Protein AF-A0A7V5K986-F1 (afdb_monomer)

Mean predicted aligned error: 18.41 Å

Secondary structure (DSSP, 8-state):
--SSHHHHHHHHHHHHHHHHHHTTS------------PPP-----TT---EEEEEEETTEEEEEETTS-EEEEETTTTEEE-TTT--SS---------------GGGTHHHHGGGGGGGS-HHHHHHHHHHHHHHHHHHHHSEEE---SEESS-EEE-TTEEEES-EEESS-EEESSEEES-EEESSEEEE-TT-EE-S-EEESEEEE-TT-EE-S-EEE-----------TTTTTHHHHHHHHHHHHHHHHHHHH--

Structure (mmCIF, N/CA/C/O backbone):
data_AF-A0A7V5K986-F1
#
_entry.id   AF-A0A7V5K986-F1
#
loop_
_atom_site.group_PDB
_atom_site.id
_atom_site.type_symbol
_atom_site.label_atom_id
_atom_site.label_alt_id
_atom_site.label_comp_id
_atom_site.label_asym_id
_atom_site.label_entity_id
_atom_site.label_seq_id
_atom_site.pdbx_PDB_ins_code
_atom_site.Cartn_x
_atom_site.Cartn_y
_atom_site.Cartn_z
_atom_site.occupancy
_atom_site.B_iso_or_equiv
_atom_site.auth_seq_id
_atom_site.auth_comp_id
_atom_site.auth_asym_id
_atom_site.auth_atom_id
_atom_site.pdbx_PDB_model_num
ATOM 1 N N . MET A 1 1 ? -32.330 55.084 43.693 1.00 55.38 1 MET A N 1
ATOM 2 C CA . MET A 1 1 ? -32.910 54.330 42.555 1.00 55.38 1 MET A CA 1
ATOM 3 C C . MET A 1 1 ? -31.860 53.516 41.770 1.00 55.38 1 MET A C 1
ATOM 5 O O . MET A 1 1 ? -32.087 53.209 40.611 1.00 55.38 1 MET A O 1
ATOM 9 N N . MET A 1 2 ? -30.731 53.118 42.388 1.00 52.91 2 MET A N 1
ATOM 10 C CA . MET A 1 2 ? -29.634 52.383 41.718 1.00 52.91 2 MET A CA 1
ATOM 11 C C . MET A 1 2 ? -29.478 50.913 42.156 1.00 52.91 2 MET A C 1
ATOM 13 O O . MET A 1 2 ? -28.680 50.199 41.567 1.00 52.91 2 MET A O 1
ATOM 17 N N . SER A 1 3 ? -30.261 50.418 43.123 1.00 55.44 3 SER A N 1
ATOM 18 C CA . SER A 1 3 ? -30.078 49.051 43.655 1.00 55.44 3 SER A CA 1
ATOM 19 C C . SER A 1 3 ? -30.809 47.948 42.868 1.00 55.44 3 SER A C 1
ATOM 21 O O . SER A 1 3 ? -30.568 46.768 43.084 1.00 55.44 3 SER A O 1
ATOM 23 N N . TYR A 1 4 ? -31.709 48.299 41.942 1.00 58.16 4 TYR A N 1
ATOM 24 C CA . TYR A 1 4 ? -32.571 47.305 41.281 1.00 58.16 4 TYR A CA 1
ATOM 25 C C . TYR A 1 4 ? -31.959 46.670 40.020 1.00 58.16 4 TYR A C 1
ATOM 27 O O . TYR A 1 4 ? -32.388 45.596 39.610 1.00 58.16 4 TYR A O 1
ATOM 35 N N . ARG A 1 5 ? -30.936 47.288 39.410 1.00 56.44 5 ARG A N 1
ATOM 36 C CA . ARG A 1 5 ? -30.320 46.762 38.174 1.00 56.44 5 ARG A CA 1
ATOM 37 C C . ARG A 1 5 ? -29.390 45.568 38.417 1.00 56.44 5 ARG A C 1
ATOM 39 O O . ARG A 1 5 ? -29.261 44.735 37.527 1.00 56.44 5 ARG A O 1
ATOM 46 N N . ASN A 1 6 ? -28.816 45.429 39.613 1.00 58.44 6 ASN A N 1
ATOM 47 C CA . ASN A 1 6 ? -27.862 44.347 39.892 1.00 58.44 6 ASN A CA 1
ATOM 48 C C . ASN A 1 6 ? -28.545 42.998 40.165 1.00 58.44 6 ASN A C 1
ATOM 50 O O . ASN A 1 6 ? -27.979 41.953 39.857 1.00 58.44 6 ASN A O 1
ATOM 54 N N . ASN A 1 7 ? -29.791 43.007 40.645 1.00 65.00 7 ASN A N 1
ATOM 55 C CA . ASN A 1 7 ? -30.508 41.769 40.963 1.00 65.00 7 ASN A CA 1
ATOM 56 C C . ASN A 1 7 ? -30.997 41.028 39.709 1.00 65.00 7 ASN A C 1
ATOM 58 O O . ASN A 1 7 ? -31.050 39.803 39.706 1.00 65.00 7 ASN A O 1
ATOM 62 N N . ILE A 1 8 ? -31.305 41.750 38.625 1.00 73.19 8 ILE A N 1
ATOM 63 C CA . ILE A 1 8 ? -31.779 41.137 37.372 1.00 73.19 8 ILE A CA 1
ATOM 64 C C . ILE A 1 8 ? -30.645 40.376 36.673 1.00 73.19 8 ILE A C 1
ATOM 66 O O . ILE A 1 8 ? -30.866 39.279 36.165 1.00 73.19 8 ILE A O 1
ATOM 70 N N . SER A 1 9 ? -29.424 40.921 36.704 1.00 71.06 9 SER A N 1
ATOM 71 C CA . SER A 1 9 ? -28.253 40.260 36.117 1.00 71.06 9 SER A CA 1
ATOM 72 C C . SER A 1 9 ? -27.968 38.920 36.802 1.00 71.06 9 SER A C 1
ATOM 74 O O . SER A 1 9 ? -27.803 37.909 36.124 1.00 71.06 9 SER A O 1
ATOM 76 N N . PHE A 1 10 ? -28.028 38.889 38.140 1.00 73.44 10 PHE A N 1
ATOM 77 C CA . PHE A 1 10 ? -27.752 37.691 38.937 1.00 73.44 10 PHE A CA 1
ATOM 78 C C . PHE A 1 10 ? -28.769 36.562 38.698 1.00 73.44 10 PHE A C 1
ATOM 80 O O . PHE A 1 10 ? -28.395 35.398 38.574 1.00 73.44 10 PHE A O 1
ATOM 87 N N . ILE A 1 11 ? -30.057 36.898 38.566 1.00 75.19 11 ILE A N 1
ATOM 88 C CA . ILE A 1 11 ? -31.113 35.905 38.306 1.00 75.19 11 ILE A CA 1
ATOM 89 C C . ILE A 1 11 ? -30.946 35.275 36.914 1.00 75.19 11 ILE A C 1
ATOM 91 O O . ILE A 1 11 ? -31.122 34.066 36.762 1.00 75.19 11 ILE A O 1
ATOM 95 N N . LEU A 1 12 ? -30.546 36.062 35.908 1.00 74.94 12 LEU A N 1
ATOM 96 C CA . LEU A 1 12 ? -30.294 35.549 34.558 1.00 74.94 12 LEU A CA 1
ATOM 97 C C . LEU A 1 12 ? -29.075 34.620 34.502 1.00 74.94 12 LEU A C 1
ATOM 99 O O . LEU A 1 12 ? -29.118 33.609 33.803 1.00 74.94 12 LEU A O 1
ATOM 103 N N . THR A 1 13 ? -28.017 34.905 35.270 1.00 73.31 13 THR A N 1
ATOM 104 C CA . THR A 1 13 ? -26.817 34.048 35.295 1.00 73.31 13 THR A CA 1
ATOM 105 C C . THR A 1 13 ? -27.100 32.690 35.938 1.00 73.31 13 THR A C 1
ATOM 107 O O . THR A 1 13 ? -26.674 31.660 35.416 1.00 73.31 13 THR A O 1
ATOM 110 N N . VAL A 1 14 ? -27.864 32.665 37.036 1.00 75.94 14 VAL A N 1
ATOM 111 C CA . VAL A 1 14 ? -28.230 31.414 37.723 1.00 75.94 14 VAL A CA 1
ATOM 112 C C . VAL A 1 14 ? -29.184 30.568 36.870 1.00 75.94 14 VAL A C 1
ATOM 114 O O . VAL A 1 14 ? -29.016 29.352 36.793 1.00 75.94 14 VAL A O 1
ATOM 117 N N . GLY A 1 15 ? -30.139 31.197 36.174 1.00 74.19 15 GLY A N 1
ATOM 118 C CA . GLY A 1 15 ? -31.057 30.491 35.274 1.00 74.19 15 GLY A CA 1
ATOM 119 C C . GLY A 1 15 ? -30.353 29.831 34.083 1.00 74.19 15 GLY A C 1
ATOM 120 O O . GLY A 1 15 ? -30.681 28.701 33.722 1.00 74.19 15 GLY A O 1
ATOM 121 N N . PHE A 1 16 ? -29.347 30.494 33.506 1.00 75.31 16 PHE A N 1
ATOM 122 C CA . PHE A 1 16 ? -28.599 29.965 32.362 1.00 75.31 16 PHE A CA 1
ATOM 123 C C . PHE A 1 16 ? -27.727 28.753 32.732 1.00 75.31 16 PHE A C 1
ATOM 125 O O . PHE A 1 16 ? -27.683 27.773 31.990 1.00 75.31 16 PHE A O 1
ATOM 132 N N . LEU A 1 17 ? -27.105 28.765 33.918 1.00 70.69 17 LEU A N 1
ATOM 133 C CA . LEU A 1 17 ? -26.328 27.630 34.435 1.00 70.69 17 LEU A CA 1
ATOM 134 C C . LEU A 1 17 ? -27.187 26.378 34.664 1.00 70.69 17 LEU A C 1
ATOM 136 O O . LEU A 1 17 ? -26.742 25.265 34.384 1.00 70.69 17 LEU A O 1
ATOM 140 N N . PHE A 1 18 ? -28.429 26.550 35.124 1.00 68.44 18 PHE A N 1
ATOM 141 C CA . PHE A 1 18 ? -29.339 25.427 35.360 1.00 68.44 18 PHE A CA 1
ATOM 142 C C . PHE A 1 18 ? -29.808 24.770 34.052 1.00 68.44 18 PHE A C 1
ATOM 144 O O . PHE A 1 18 ? -29.961 23.551 33.986 1.00 68.44 18 PHE A O 1
ATOM 151 N N . LEU A 1 19 ? -29.985 25.566 32.993 1.00 65.75 19 LEU A N 1
ATOM 152 C CA . LEU A 1 19 ? -30.428 25.076 31.687 1.00 65.75 19 LEU A CA 1
ATOM 153 C C . LEU A 1 19 ? -29.334 24.272 30.963 1.00 65.75 19 LEU A C 1
ATOM 155 O O . LEU A 1 19 ? -29.637 23.285 30.298 1.00 65.75 19 LEU A O 1
ATOM 159 N N . ILE A 1 20 ? -28.062 24.642 31.150 1.00 66.25 20 ILE A N 1
ATOM 160 C CA . ILE A 1 20 ? -26.919 23.893 30.606 1.00 66.25 20 ILE A CA 1
ATOM 161 C C . ILE A 1 20 ? -26.760 22.544 31.319 1.00 66.25 20 ILE A C 1
ATOM 163 O O . ILE A 1 20 ? -26.541 21.536 30.655 1.00 66.25 20 ILE A O 1
ATOM 167 N N . GLY A 1 21 ? -26.932 22.488 32.645 1.00 60.84 21 GLY A N 1
ATOM 168 C CA . GLY A 1 21 ? -26.825 21.235 33.404 1.00 60.84 21 GLY A CA 1
ATOM 169 C C . GLY A 1 21 ? -27.865 20.176 33.012 1.00 60.84 21 GLY A C 1
ATOM 170 O O . GLY A 1 21 ? -27.567 18.984 33.036 1.00 60.84 21 GLY A O 1
ATOM 171 N N . ALA A 1 22 ? -29.063 20.598 32.594 1.00 59.59 22 ALA A N 1
ATOM 172 C CA . ALA A 1 22 ? -30.141 19.688 32.205 1.00 59.59 22 ALA A CA 1
ATOM 173 C C . ALA A 1 22 ? -29.918 18.998 30.844 1.00 59.59 22 ALA A C 1
ATOM 175 O O . ALA A 1 22 ? -30.474 17.928 30.610 1.00 59.59 22 ALA A O 1
ATOM 176 N N . LEU A 1 23 ? -29.088 19.562 29.960 1.00 55.53 23 LEU A N 1
ATOM 177 C CA . LEU A 1 23 ? -28.821 18.992 28.631 1.00 55.53 23 LEU A CA 1
ATOM 178 C C . LEU A 1 23 ? -27.806 17.834 28.641 1.00 55.53 23 LEU A C 1
ATOM 180 O O . LEU A 1 23 ? -27.677 17.139 27.639 1.00 55.53 23 LEU A O 1
ATOM 184 N N . PHE A 1 24 ? -27.119 17.580 29.760 1.00 54.22 24 PHE A N 1
ATOM 185 C CA . PHE A 1 24 ? -26.069 16.554 29.847 1.00 54.22 24 PHE A CA 1
ATOM 186 C C . PHE A 1 24 ? -26.545 15.162 30.301 1.00 54.22 24 PHE A C 1
ATOM 188 O O . PHE A 1 24 ? -25.732 14.245 30.367 1.00 54.22 24 PHE A O 1
ATOM 195 N N . PHE A 1 25 ? -27.834 14.963 30.606 1.00 48.53 25 PHE A N 1
ATOM 196 C CA . PHE A 1 25 ? -28.310 13.745 31.288 1.00 48.53 25 PHE A CA 1
ATOM 197 C C . PHE A 1 25 ? -29.024 12.704 30.404 1.00 48.53 25 PHE A C 1
ATOM 199 O O . PHE A 1 25 ? -29.752 11.857 30.917 1.00 48.53 25 PHE A O 1
ATOM 206 N N . SER A 1 26 ? -28.852 12.721 29.080 1.00 46.34 26 SER A N 1
ATOM 207 C CA . SER A 1 26 ? -29.522 11.747 28.199 1.00 46.34 26 SER A CA 1
ATOM 208 C C . SER A 1 26 ? -28.585 11.162 27.148 1.00 46.34 26 SER A C 1
ATOM 210 O O . SER A 1 26 ? -28.628 11.540 25.985 1.00 46.34 26 SER A O 1
ATOM 212 N N . VAL A 1 27 ? -27.757 10.206 27.566 1.00 43.66 27 VAL A N 1
ATOM 213 C CA . VAL A 1 27 ? -27.1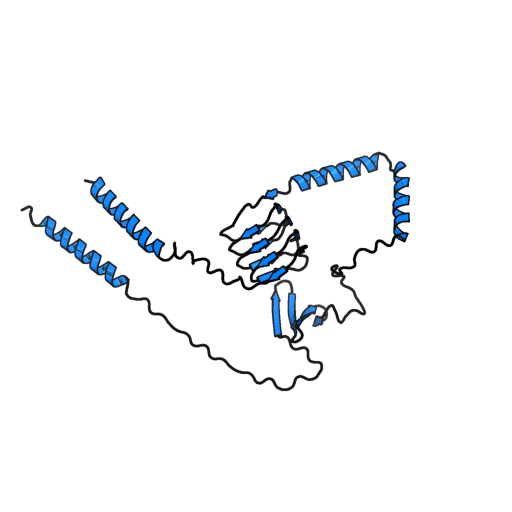64 9.200 26.674 1.00 43.66 27 VAL A CA 1
ATOM 214 C C . VAL A 1 27 ? -27.410 7.836 27.322 1.00 43.66 27 VAL A C 1
ATOM 216 O O . VAL A 1 27 ? -26.788 7.501 28.326 1.00 43.66 27 VAL A O 1
ATOM 219 N N . SER A 1 28 ? -28.386 7.090 26.801 1.00 44.09 28 SER A N 1
ATOM 220 C CA . SER A 1 28 ? -28.691 5.713 27.202 1.00 44.09 28 SER A CA 1
ATOM 221 C C . SER A 1 28 ? -28.078 4.748 26.189 1.00 44.09 28 SER A C 1
ATOM 223 O O . SER A 1 28 ? -28.338 4.872 24.995 1.00 44.09 28 SER A O 1
ATOM 225 N N . ALA A 1 29 ? -27.278 3.803 26.681 1.00 42.09 29 ALA A N 1
ATOM 226 C CA . ALA A 1 29 ? -26.716 2.695 25.914 1.00 42.09 29 ALA A CA 1
ATOM 227 C C . ALA A 1 29 ? -27.808 1.686 25.517 1.00 42.09 29 ALA A C 1
ATOM 229 O O . ALA A 1 29 ? -28.691 1.384 26.322 1.00 42.09 29 ALA A O 1
ATOM 230 N N . GLN A 1 30 ? -27.732 1.180 24.287 1.00 38.72 30 GLN A N 1
ATOM 231 C CA . GLN A 1 30 ? -28.579 0.120 23.746 1.00 38.72 30 GLN A CA 1
ATOM 232 C C . GLN A 1 30 ? -27.670 -1.077 23.443 1.00 38.72 30 GLN A C 1
ATOM 234 O O . GLN A 1 30 ? -26.669 -0.923 22.750 1.00 38.72 30 GLN A O 1
ATOM 239 N N . ASP A 1 31 ? -27.995 -2.213 24.054 1.00 46.03 31 ASP A N 1
ATOM 240 C CA . ASP A 1 31 ? -27.256 -3.479 24.032 1.00 46.03 31 ASP A CA 1
ATOM 241 C C . ASP A 1 31 ? -27.972 -4.416 23.045 1.00 46.03 31 ASP A C 1
ATOM 243 O O . ASP A 1 31 ? -29.163 -4.695 23.220 1.00 46.03 31 ASP A O 1
ATOM 247 N N . GLU A 1 32 ? -27.295 -4.816 21.968 1.00 54.12 32 GLU A N 1
ATOM 248 C CA . GLU A 1 32 ? -27.811 -5.745 20.955 1.00 54.12 32 GLU A CA 1
ATOM 249 C C . GLU A 1 32 ? -27.288 -7.157 21.237 1.00 54.12 32 GLU A C 1
ATOM 251 O O . GLU A 1 32 ? -26.114 -7.366 21.526 1.00 54.12 32 GLU A O 1
ATOM 256 N N . THR A 1 33 ? -28.202 -8.126 21.199 1.00 46.69 33 THR A N 1
ATOM 257 C CA . THR A 1 33 ? -27.942 -9.542 21.477 1.00 46.69 33 THR A CA 1
ATOM 258 C C . THR A 1 33 ? -28.015 -10.317 20.169 1.00 46.69 33 THR A C 1
ATOM 260 O O . THR A 1 33 ? -29.090 -10.454 1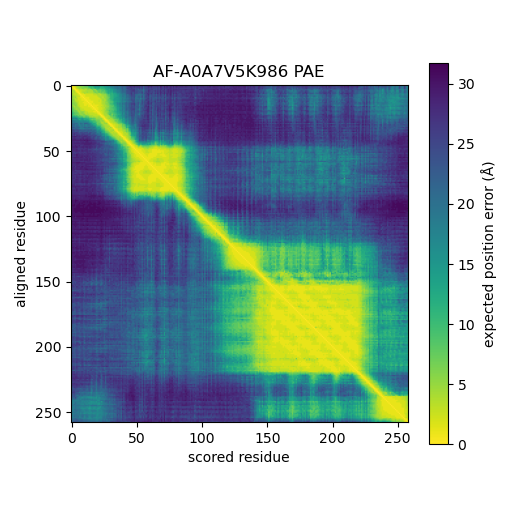9.585 1.00 46.69 33 THR A O 1
ATOM 263 N N . ASP A 1 34 ? -26.872 -10.827 19.717 1.00 45.12 34 ASP A N 1
ATOM 264 C CA . ASP A 1 34 ? -26.782 -11.636 18.506 1.00 45.12 34 ASP A CA 1
ATOM 265 C C . ASP A 1 34 ? -27.221 -13.082 18.756 1.00 45.12 34 ASP A C 1
ATOM 267 O O . ASP A 1 34 ? -26.900 -13.714 19.764 1.00 45.12 34 ASP A O 1
ATOM 271 N N . THR A 1 35 ? -28.014 -13.591 17.814 1.00 46.12 35 THR A N 1
ATOM 272 C CA . THR A 1 35 ? -28.616 -14.926 17.835 1.00 46.12 35 THR A CA 1
ATOM 273 C C . THR A 1 35 ? -27.866 -15.817 16.849 1.00 46.12 35 THR A C 1
ATOM 275 O O . THR A 1 35 ? -28.042 -15.692 15.639 1.00 46.12 35 THR A O 1
ATOM 278 N N . GLU A 1 36 ? -27.035 -16.727 17.353 1.00 48.12 36 GLU A N 1
ATOM 279 C CA . GLU A 1 36 ? -26.347 -17.726 16.532 1.00 48.12 36 GLU A CA 1
ATOM 280 C C . GLU A 1 36 ? -27.332 -18.796 16.029 1.00 48.12 36 GLU A C 1
ATOM 282 O O . GLU A 1 36 ? -28.091 -19.392 16.797 1.00 48.12 36 GLU A O 1
ATOM 287 N N . THR A 1 37 ? -27.315 -19.058 14.721 1.00 45.94 37 THR A N 1
ATOM 288 C CA . THR A 1 37 ? -28.044 -20.162 14.081 1.00 45.94 37 THR A CA 1
ATOM 289 C C . THR A 1 37 ? -27.042 -21.220 13.629 1.00 45.94 37 THR A C 1
ATOM 291 O O . THR A 1 37 ? -26.248 -20.997 12.722 1.00 45.94 37 THR A O 1
ATOM 294 N N . SER A 1 38 ? -27.070 -22.386 14.273 1.00 49.66 38 SER A N 1
ATOM 295 C CA . SER A 1 38 ? -26.258 -23.546 13.901 1.00 49.66 38 SER A CA 1
ATOM 296 C C . SER A 1 38 ? -26.907 -24.297 12.735 1.00 49.66 38 SER A C 1
ATOM 298 O O . SER A 1 38 ? -28.017 -24.814 12.879 1.00 49.66 38 SER A O 1
ATOM 300 N N . ILE A 1 39 ? -26.222 -24.371 11.595 1.00 53.66 39 ILE A N 1
ATOM 301 C CA . ILE A 1 39 ? -26.627 -25.177 10.437 1.00 53.66 39 ILE A CA 1
ATOM 302 C C . ILE A 1 39 ? -25.879 -26.515 10.496 1.00 53.66 39 ILE A C 1
ATOM 304 O O . ILE A 1 39 ? -24.654 -26.544 10.571 1.00 53.66 39 ILE A O 1
ATOM 308 N N . ASP A 1 40 ? -26.644 -27.609 10.485 1.00 54.12 40 ASP A N 1
ATOM 309 C CA . ASP A 1 40 ? -26.167 -28.995 10.489 1.00 54.12 40 ASP A CA 1
ATOM 310 C C . ASP A 1 40 ? -25.419 -29.346 9.190 1.00 54.12 40 ASP A C 1
ATOM 312 O O . ASP A 1 40 ? -25.988 -29.334 8.096 1.00 54.12 40 ASP A O 1
ATOM 316 N N . SER A 1 41 ? -24.150 -29.726 9.334 1.00 50.56 41 SER A N 1
ATOM 317 C CA . SER A 1 41 ? -23.270 -30.208 8.267 1.00 50.56 41 SER A CA 1
ATOM 318 C C . SER A 1 41 ? -23.435 -31.720 8.082 1.00 50.56 41 SER A C 1
ATOM 320 O O . SER A 1 41 ? -22.870 -32.508 8.843 1.00 50.56 41 SER A O 1
ATOM 322 N N . ALA A 1 42 ? -24.184 -32.159 7.070 1.00 50.28 42 ALA A N 1
ATOM 323 C CA . ALA A 1 42 ? -24.280 -33.577 6.726 1.00 50.28 42 ALA A CA 1
ATOM 324 C C . ALA A 1 42 ? -24.130 -33.821 5.217 1.00 50.28 42 ALA A C 1
ATOM 326 O O . ALA A 1 42 ? -24.916 -33.313 4.425 1.00 50.28 42 ALA A O 1
ATOM 327 N N . LEU A 1 43 ? -23.175 -34.707 4.894 1.00 47.28 43 LEU A N 1
ATOM 328 C CA . LEU A 1 43 ? -22.948 -35.409 3.620 1.00 47.28 43 LEU A CA 1
ATOM 329 C C . LEU A 1 43 ? -22.352 -34.586 2.466 1.00 47.28 43 LEU A C 1
ATOM 331 O O . LEU A 1 43 ? -2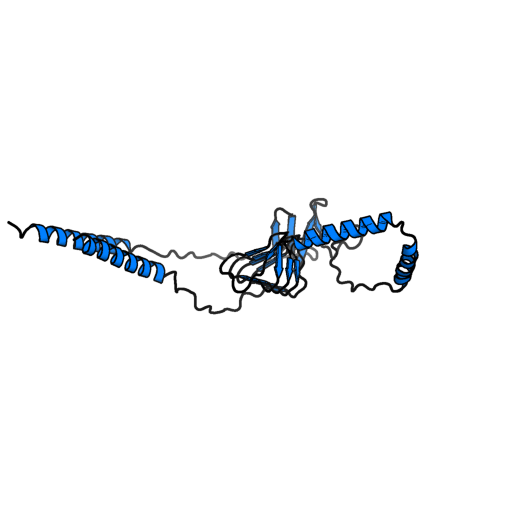3.041 -34.271 1.504 1.00 47.28 43 LEU A O 1
ATOM 335 N N . PHE A 1 44 ? -21.032 -34.374 2.508 1.00 46.59 44 PHE A N 1
ATOM 336 C CA . PHE A 1 44 ? -20.252 -34.049 1.311 1.00 46.59 44 PHE A CA 1
ATOM 337 C C . PHE A 1 44 ? -19.771 -35.337 0.636 1.00 46.59 44 PHE A C 1
ATOM 339 O O . PHE A 1 44 ? -19.141 -36.191 1.265 1.00 46.59 44 PHE A O 1
ATOM 346 N N . SER A 1 45 ? -20.117 -35.486 -0.641 1.00 50.34 45 SER A N 1
ATOM 347 C CA . SER A 1 45 ? -19.582 -36.518 -1.529 1.00 50.34 45 SER A CA 1
ATOM 348 C C . SER A 1 45 ? -18.098 -36.241 -1.783 1.00 50.34 45 SER A C 1
ATOM 350 O O . SER A 1 45 ? -17.726 -35.093 -2.021 1.00 50.34 45 SER A O 1
ATOM 352 N N . GLU A 1 46 ? -17.246 -37.273 -1.771 1.00 55.25 46 GLU A N 1
ATOM 353 C CA . GLU A 1 46 ? -15.840 -37.158 -2.189 1.00 55.25 46 GLU A CA 1
ATOM 354 C C . GLU A 1 46 ? -15.789 -36.587 -3.620 1.00 55.25 46 GLU A C 1
ATOM 356 O O . GLU A 1 46 ? -16.124 -37.277 -4.583 1.00 55.25 46 GLU A O 1
ATOM 361 N N . GLY A 1 47 ? -15.453 -35.299 -3.750 1.00 70.50 47 GLY A N 1
ATOM 362 C CA . GLY A 1 47 ? -15.375 -34.580 -5.026 1.00 70.50 47 GLY A CA 1
ATOM 363 C C . GLY A 1 47 ? -16.124 -33.245 -5.095 1.00 70.50 47 GLY A C 1
ATOM 364 O O . GLY A 1 47 ? -15.978 -32.542 -6.091 1.00 70.50 47 GLY A O 1
ATOM 365 N N . GLU A 1 48 ? -16.903 -32.864 -4.079 1.00 78.50 48 GLU A N 1
ATOM 366 C CA . GLU A 1 48 ? -17.537 -31.540 -4.044 1.00 78.50 48 GLU A CA 1
ATOM 367 C C . GLU A 1 48 ? -16.611 -30.500 -3.402 1.00 78.50 48 GLU A C 1
ATOM 369 O O . GLU A 1 48 ? -16.377 -30.505 -2.192 1.00 78.50 48 GLU A O 1
ATOM 374 N N . THR A 1 49 ? -16.085 -29.587 -4.220 1.00 87.19 49 THR A N 1
ATOM 375 C CA . THR A 1 49 ? -15.371 -28.399 -3.741 1.00 87.19 49 THR A CA 1
ATOM 376 C C . THR A 1 49 ? -16.361 -27.481 -3.031 1.00 87.19 49 THR A C 1
ATOM 378 O O . THR A 1 49 ? -17.278 -26.944 -3.653 1.00 87.19 49 THR A O 1
ATOM 381 N N . THR A 1 50 ? -16.179 -27.299 -1.724 1.00 92.00 50 THR A N 1
ATOM 382 C CA . THR A 1 50 ? -16.980 -26.368 -0.923 1.00 92.00 50 THR A CA 1
ATOM 383 C C . THR A 1 50 ? -16.160 -25.121 -0.644 1.00 92.00 50 THR A C 1
ATOM 385 O O . THR A 1 50 ? -15.084 -25.212 -0.057 1.00 92.00 50 THR A O 1
ATOM 388 N N . PHE A 1 51 ? -16.672 -23.964 -1.058 1.00 92.62 51 PHE A N 1
ATOM 389 C CA . PHE A 1 51 ? -16.048 -22.673 -0.789 1.00 92.62 51 PHE A CA 1
ATOM 390 C C . PHE A 1 51 ? -16.342 -22.229 0.641 1.00 92.62 51 PHE A C 1
ATOM 392 O O . PHE A 1 51 ? -17.502 -22.166 1.047 1.00 92.62 51 PHE A O 1
ATOM 399 N N . VAL A 1 52 ? -15.285 -21.934 1.395 1.00 92.25 52 VAL A N 1
ATOM 400 C CA . VAL A 1 52 ? -15.377 -21.320 2.726 1.00 92.25 52 VAL A CA 1
ATOM 401 C C . VAL A 1 52 ? -15.484 -19.808 2.589 1.00 92.25 52 VAL A C 1
ATOM 403 O O . VAL A 1 52 ? -16.202 -19.169 3.354 1.00 92.25 52 VAL A O 1
ATOM 406 N N . GLU A 1 53 ? -14.823 -19.248 1.578 1.00 89.31 53 GLU A N 1
ATOM 407 C CA . GLU A 1 53 ? -14.783 -17.814 1.342 1.00 89.31 53 GLU A CA 1
ATOM 408 C C . GLU A 1 53 ? -14.972 -17.504 -0.143 1.00 89.31 53 GLU A C 1
ATOM 410 O O . GLU A 1 53 ? -14.445 -18.203 -1.011 1.00 89.31 53 GLU A O 1
ATOM 415 N N . LEU A 1 54 ? -15.742 -16.455 -0.433 1.00 93.44 54 LEU A N 1
ATOM 416 C CA . LEU A 1 54 ? -15.969 -15.936 -1.777 1.00 93.44 54 LEU A CA 1
ATOM 417 C C . LEU A 1 54 ? -15.850 -14.419 -1.748 1.00 93.44 54 LEU A C 1
ATOM 419 O O . LEU A 1 54 ? -16.554 -13.740 -1.003 1.00 93.44 54 LEU A O 1
ATOM 423 N N . HIS A 1 55 ? -15.009 -13.901 -2.627 1.00 84.38 55 HIS A N 1
ATOM 424 C CA . HIS A 1 55 ? -14.764 -12.483 -2.789 1.00 84.38 55 HIS A CA 1
ATOM 425 C C . HIS A 1 55 ? -15.203 -12.023 -4.169 1.00 84.38 55 HIS A C 1
ATOM 427 O O . HIS A 1 55 ? -14.912 -12.655 -5.188 1.00 84.38 55 HIS A O 1
ATOM 433 N N . LEU A 1 56 ? -15.888 -10.885 -4.195 1.00 92.50 56 LEU A N 1
ATOM 434 C CA . LEU A 1 56 ? -16.334 -10.242 -5.421 1.00 92.50 56 LEU A CA 1
ATOM 435 C C . LEU A 1 56 ? -15.638 -8.892 -5.545 1.00 92.50 56 LEU A C 1
ATOM 437 O O . LEU A 1 56 ? -15.814 -8.019 -4.696 1.00 92.50 56 LEU A O 1
ATOM 441 N N . SER A 1 57 ? -14.892 -8.704 -6.628 1.00 77.81 57 SER A N 1
ATOM 442 C CA . SER A 1 57 ? -14.276 -7.428 -6.974 1.00 77.81 57 SER A CA 1
ATOM 443 C C . SER A 1 57 ? -14.699 -6.997 -8.385 1.00 77.81 57 SER A C 1
ATOM 445 O O . SER A 1 57 ? -15.214 -7.803 -9.163 1.00 77.81 57 SER A O 1
ATOM 447 N N . PRO A 1 58 ? -14.482 -5.727 -8.768 1.00 75.94 58 PRO A N 1
ATOM 448 C CA . PRO A 1 58 ? -14.669 -5.296 -10.153 1.00 75.94 58 PRO A CA 1
ATOM 449 C C . PRO A 1 58 ? -13.779 -6.042 -11.162 1.00 75.94 58 PRO A C 1
ATOM 451 O O . PRO A 1 58 ? -14.065 -6.005 -12.356 1.00 75.94 58 PRO A O 1
ATOM 454 N N . GLU A 1 59 ? -12.703 -6.685 -10.698 1.00 69.06 59 GLU A N 1
ATOM 455 C CA . GLU A 1 59 ? -11.733 -7.402 -11.532 1.00 69.06 59 GLU A CA 1
ATOM 456 C C . GLU A 1 59 ? -12.089 -8.885 -11.713 1.00 69.06 59 GLU A C 1
ATOM 458 O O . GLU A 1 59 ? -11.651 -9.492 -12.688 1.00 69.06 59 GLU A O 1
ATOM 463 N N . GLY A 1 60 ? -12.907 -9.464 -10.826 1.00 88.31 60 GLY A N 1
ATOM 464 C CA . GLY A 1 60 ? -13.344 -10.852 -10.941 1.00 88.31 60 GLY A CA 1
ATOM 465 C C . GLY A 1 60 ? -13.964 -11.428 -9.669 1.00 88.31 60 GLY A C 1
ATOM 466 O O . GLY A 1 60 ? -14.326 -10.708 -8.738 1.00 88.31 60 GLY A O 1
ATOM 467 N N . ILE A 1 61 ? -14.106 -12.754 -9.651 1.00 93.69 61 ILE A N 1
ATOM 468 C CA . ILE A 1 61 ? -14.588 -13.516 -8.494 1.00 93.69 61 ILE A CA 1
ATOM 469 C C . ILE A 1 61 ? -13.500 -14.520 -8.130 1.00 93.69 61 ILE A C 1
ATOM 471 O O . ILE A 1 61 ? -13.070 -15.296 -8.984 1.00 93.69 61 ILE A O 1
ATOM 475 N N . TYR A 1 62 ? -13.078 -14.513 -6.872 1.00 92.94 62 TYR A N 1
ATOM 476 C CA . TYR A 1 62 ? -12.129 -15.478 -6.325 1.00 92.94 62 TYR A CA 1
ATOM 477 C C . TYR A 1 62 ? -12.710 -16.115 -5.066 1.00 92.94 62 TYR A C 1
ATOM 479 O O . TYR A 1 62 ? -13.555 -15.526 -4.392 1.00 92.94 62 TYR A O 1
ATOM 487 N N . GLY A 1 63 ? -12.307 -17.342 -4.767 1.00 93.88 63 GLY A N 1
ATOM 488 C CA . GLY A 1 63 ? -12.784 -18.062 -3.596 1.00 93.88 63 GLY A CA 1
ATOM 489 C C . GLY A 1 63 ? -11.743 -19.015 -3.042 1.00 93.88 63 GLY A C 1
ATOM 490 O O . GLY A 1 63 ? -10.865 -19.475 -3.767 1.00 93.88 63 GLY A O 1
ATOM 491 N N . VAL A 1 64 ? -11.863 -19.315 -1.755 1.00 87.06 64 VAL A N 1
ATOM 492 C CA . VAL A 1 64 ? -11.004 -20.270 -1.053 1.00 87.06 64 VAL A CA 1
ATOM 493 C C . VAL A 1 64 ? -11.861 -21.458 -0.647 1.00 87.06 64 VAL A C 1
ATOM 495 O O . VAL A 1 64 ? -12.923 -21.292 -0.037 1.00 87.06 64 VAL A O 1
ATOM 498 N N . ASP A 1 65 ? -11.442 -22.662 -1.026 1.00 95.00 65 ASP A N 1
ATOM 499 C CA . ASP A 1 65 ? -12.143 -23.880 -0.633 1.00 95.00 65 ASP A CA 1
ATOM 500 C C . ASP A 1 65 ? -11.813 -24.322 0.799 1.00 95.00 65 ASP A C 1
ATOM 502 O O . ASP A 1 65 ? -10.937 -23.782 1.473 1.00 95.00 65 ASP A O 1
ATOM 506 N N . SER A 1 66 ? -12.518 -25.341 1.286 1.00 91.00 66 SER A N 1
ATOM 507 C CA . SER A 1 66 ? -12.281 -25.922 2.612 1.00 91.00 66 SER A CA 1
ATOM 508 C C . SER A 1 66 ? -10.886 -26.525 2.807 1.00 91.00 66 SER A C 1
ATOM 510 O O . SER A 1 66 ? -10.502 -26.803 3.941 1.00 91.00 66 SER A O 1
ATOM 512 N N . GLY A 1 67 ? -10.139 -26.759 1.726 1.00 87.88 67 GLY A N 1
ATOM 513 C CA . GLY A 1 67 ? -8.746 -27.196 1.750 1.00 87.88 67 GLY A CA 1
ATOM 514 C C . GLY A 1 67 ? -7.741 -26.043 1.799 1.00 87.88 67 GLY A C 1
ATOM 515 O O . GLY A 1 67 ? -6.542 -26.309 1.813 1.00 87.88 67 GLY A O 1
ATOM 516 N N . GLY A 1 68 ? -8.202 -24.786 1.819 1.00 86.00 68 GLY A N 1
ATOM 517 C CA . GLY A 1 68 ? -7.344 -23.604 1.723 1.00 86.00 68 GLY A CA 1
ATOM 518 C C . GLY A 1 68 ? -6.815 -23.362 0.310 1.00 86.00 68 GLY A C 1
ATOM 519 O O . GLY A 1 68 ? -5.851 -22.624 0.136 1.00 86.00 68 GLY A O 1
ATOM 520 N N . THR A 1 69 ? -7.406 -24.008 -0.695 1.00 89.06 69 THR A N 1
ATOM 521 C CA . THR A 1 69 ? -6.984 -23.863 -2.084 1.00 89.06 69 THR A CA 1
ATOM 522 C C . THR A 1 69 ? -7.712 -22.687 -2.716 1.00 89.06 69 THR A C 1
ATOM 524 O O . THR A 1 69 ? -8.929 -22.558 -2.569 1.00 89.06 69 THR A O 1
ATOM 527 N N . GLU A 1 70 ? -6.972 -21.831 -3.414 1.00 88.50 70 GLU A N 1
ATOM 528 C CA . GLU A 1 70 ? -7.517 -20.662 -4.102 1.00 88.50 70 GLU A CA 1
ATOM 529 C C . GLU A 1 70 ? -8.067 -21.043 -5.481 1.00 88.50 70 GLU A C 1
ATOM 531 O O . GLU A 1 70 ? -7.467 -21.813 -6.235 1.00 88.50 70 GLU A O 1
ATOM 536 N N . TRP A 1 71 ? -9.222 -20.479 -5.818 1.00 93.81 71 TRP A N 1
ATOM 537 C CA . TRP A 1 71 ? -9.897 -20.668 -7.094 1.00 93.81 71 TRP A CA 1
ATOM 538 C C . TRP A 1 71 ? -10.284 -19.312 -7.683 1.00 93.81 71 TRP A C 1
ATOM 540 O O . TRP A 1 71 ? -10.831 -18.455 -6.989 1.00 93.81 71 TRP A O 1
ATOM 550 N N . GLU A 1 72 ? -10.076 -19.140 -8.986 1.00 92.50 72 GLU A N 1
ATOM 551 C CA . GLU A 1 72 ? -10.527 -17.969 -9.744 1.00 92.50 72 GLU A CA 1
ATOM 552 C C . GLU A 1 72 ? -11.693 -18.375 -10.649 1.00 92.50 72 GLU A C 1
ATOM 554 O O . GLU A 1 72 ? -11.689 -19.451 -11.250 1.00 92.50 72 GLU A O 1
ATOM 559 N N . TYR A 1 73 ? -12.722 -17.536 -10.749 1.00 93.50 73 TYR A N 1
ATOM 560 C CA . TYR A 1 73 ? -13.823 -17.785 -11.672 1.00 93.50 73 TYR A CA 1
ATOM 561 C C . TYR A 1 73 ? -13.455 -17.323 -13.084 1.00 93.50 73 TYR A C 1
ATOM 563 O O . TYR A 1 73 ? -13.398 -16.125 -13.369 1.00 93.50 73 TYR A O 1
ATOM 571 N N . ASP A 1 74 ? -13.263 -18.269 -14.003 1.00 91.50 74 ASP A N 1
ATOM 572 C CA . ASP A 1 74 ? -13.069 -17.952 -15.416 1.00 91.50 74 ASP A CA 1
ATOM 573 C C . ASP A 1 74 ? -14.432 -17.722 -16.083 1.00 91.50 74 ASP A C 1
ATOM 575 O O . ASP A 1 74 ? -15.159 -18.666 -16.411 1.00 91.50 74 ASP A O 1
ATOM 579 N N . PHE A 1 75 ? -14.770 -16.454 -16.329 1.00 88.62 75 PHE A N 1
ATOM 580 C CA . PHE A 1 75 ? -16.006 -16.060 -17.013 1.00 88.62 75 PHE A CA 1
ATOM 581 C C . PHE A 1 75 ? -16.120 -16.596 -18.446 1.00 88.62 75 PHE A C 1
ATOM 583 O O . PHE A 1 75 ? -17.230 -16.710 -18.957 1.00 88.62 75 PHE A O 1
ATOM 590 N N . SER A 1 76 ? -15.008 -16.939 -19.100 1.00 87.62 76 SER A N 1
ATOM 591 C CA . SER A 1 76 ? -15.027 -17.501 -20.457 1.00 87.62 76 SER A CA 1
ATOM 592 C C . SER A 1 76 ? -15.444 -18.968 -20.455 1.00 87.62 76 SER A C 1
ATOM 594 O O . SER A 1 76 ? -16.046 -19.445 -21.416 1.00 87.62 76 SER A O 1
ATOM 596 N N . ARG A 1 77 ? -15.092 -19.696 -19.390 1.00 90.75 77 ARG A N 1
ATOM 597 C CA . ARG A 1 77 ? -15.386 -21.128 -19.220 1.00 90.75 77 ARG A CA 1
ATOM 598 C C . ARG A 1 77 ? -16.561 -21.391 -18.276 1.00 90.75 77 ARG A C 1
ATOM 600 O O . ARG A 1 77 ? -16.938 -22.549 -18.122 1.00 90.75 77 ARG A O 1
ATOM 607 N N . GLU A 1 78 ? -17.099 -20.342 -17.652 1.00 93.69 78 GLU A N 1
ATOM 608 C CA . GLU A 1 78 ? -18.179 -20.388 -16.660 1.00 93.69 78 GLU A CA 1
ATOM 609 C C . GLU A 1 78 ? -17.906 -21.400 -15.533 1.00 93.69 78 GLU A C 1
ATOM 611 O O . GLU A 1 78 ? -18.784 -22.160 -15.121 1.00 93.69 78 GLU A O 1
ATOM 616 N N . ARG A 1 79 ? -16.658 -21.453 -15.051 1.00 93.50 79 ARG A N 1
ATOM 617 C CA . ARG A 1 79 ? -16.256 -22.366 -13.974 1.00 93.50 79 ARG A CA 1
ATOM 618 C C . ARG A 1 79 ? -15.129 -21.786 -13.131 1.00 93.50 79 ARG A C 1
ATOM 620 O O . ARG A 1 79 ? -14.280 -21.058 -13.643 1.00 93.50 79 ARG A O 1
ATOM 627 N N . PHE A 1 80 ? -15.085 -22.190 -11.865 1.00 91.81 80 PHE A N 1
ATOM 628 C CA . PHE A 1 80 ? -13.903 -21.998 -11.036 1.00 91.81 80 PHE A CA 1
ATOM 629 C C . PHE A 1 80 ? -12.753 -22.852 -11.573 1.00 91.81 80 PHE A C 1
ATOM 631 O O . PHE A 1 80 ? -12.921 -24.043 -11.851 1.00 91.81 80 PHE A O 1
ATOM 638 N N . VAL A 1 81 ? -11.596 -22.228 -11.746 1.00 92.75 81 VAL A N 1
ATOM 639 C CA . VAL A 1 81 ? -10.350 -22.866 -12.157 1.00 92.75 81 VAL A CA 1
ATOM 640 C C . VAL A 1 81 ? -9.315 -22.685 -11.057 1.00 92.75 81 VAL A C 1
ATOM 642 O O . VAL A 1 81 ? -9.269 -21.659 -10.383 1.00 92.75 81 VAL A O 1
ATOM 645 N N . ASN A 1 82 ? -8.502 -23.715 -10.876 1.00 88.69 82 ASN A N 1
ATOM 646 C CA . ASN A 1 82 ? -7.364 -23.711 -9.975 1.00 88.69 82 ASN A CA 1
ATOM 647 C C . ASN A 1 82 ? -6.105 -23.872 -10.836 1.00 88.69 82 ASN A C 1
ATOM 649 O O . ASN A 1 82 ? -6.025 -24.818 -11.629 1.00 88.69 82 ASN A O 1
ATOM 653 N N . GLU A 1 83 ? -5.148 -22.950 -10.694 1.00 75.19 83 GLU A N 1
ATOM 654 C CA . GLU A 1 83 ? -3.886 -22.956 -11.449 1.00 75.19 83 GLU A CA 1
ATOM 655 C C . GLU A 1 83 ? -3.075 -24.251 -11.243 1.00 75.19 83 GLU A C 1
ATOM 657 O O . GLU A 1 83 ? -2.315 -24.648 -12.125 1.00 75.19 83 GLU A O 1
ATOM 662 N N . GLU A 1 84 ? -3.246 -24.953 -10.121 1.00 73.44 84 GLU A N 1
ATOM 663 C CA . GLU A 1 84 ? -2.476 -26.156 -9.802 1.00 73.44 84 GLU A CA 1
ATOM 664 C C . GLU A 1 84 ? -2.973 -27.408 -10.553 1.00 73.44 84 GLU A C 1
ATOM 666 O O . GLU A 1 84 ? -2.169 -28.269 -10.926 1.00 73.44 84 GLU A O 1
ATOM 671 N N . ILE A 1 85 ? -4.280 -27.500 -10.836 1.00 65.50 85 ILE A N 1
ATOM 672 C CA . ILE A 1 85 ? -4.923 -28.715 -11.376 1.00 65.50 85 ILE A CA 1
ATOM 673 C C . ILE A 1 85 ? -4.990 -28.709 -12.913 1.00 65.50 85 ILE A C 1
ATOM 675 O O . ILE A 1 85 ? -4.873 -29.766 -13.531 1.00 65.50 85 ILE A O 1
ATOM 679 N N . ASP A 1 86 ? -5.132 -27.547 -13.558 1.00 58.06 86 ASP A N 1
ATOM 680 C CA . ASP A 1 86 ? -5.338 -27.440 -15.019 1.00 58.06 86 ASP A CA 1
ATOM 681 C C . ASP A 1 86 ? -4.006 -27.277 -15.791 1.00 58.06 86 ASP A C 1
ATOM 683 O O . ASP A 1 86 ? -3.898 -26.510 -16.747 1.00 58.06 86 ASP A O 1
ATOM 687 N N . ASN A 1 87 ? -2.961 -28.002 -15.369 1.00 51.97 87 ASN A N 1
ATOM 688 C CA . ASN A 1 87 ? -1.604 -27.913 -15.931 1.00 51.97 87 ASN A CA 1
ATOM 689 C C . ASN A 1 87 ? -1.445 -28.522 -17.336 1.00 51.97 87 ASN A C 1
ATOM 691 O O . ASN A 1 87 ? -0.347 -28.468 -17.893 1.00 51.97 87 ASN A O 1
ATOM 695 N N . ASP A 1 88 ? -2.496 -29.098 -17.928 1.00 50.47 88 ASP A N 1
ATOM 696 C CA . ASP A 1 88 ? -2.317 -29.845 -19.168 1.00 50.47 88 ASP A CA 1
ATOM 697 C C . ASP A 1 88 ? -2.428 -29.007 -20.442 1.00 50.47 88 ASP A C 1
ATOM 699 O O . ASP A 1 88 ? -1.590 -29.218 -21.308 1.00 50.47 88 ASP A O 1
ATOM 703 N N . HIS A 1 89 ? -3.342 -28.052 -20.634 1.00 47.69 89 HIS A N 1
ATOM 704 C CA . HIS A 1 89 ? -3.415 -27.319 -21.914 1.00 47.69 89 HIS A CA 1
ATOM 705 C C . HIS A 1 89 ? -3.930 -25.878 -21.730 1.00 47.69 89 HIS A C 1
ATOM 707 O O . HIS A 1 89 ? -5.031 -25.663 -21.234 1.00 47.69 89 HIS A O 1
ATOM 713 N N . TYR A 1 90 ? -3.147 -24.917 -22.242 1.00 41.09 90 TYR A N 1
ATOM 714 C CA . TYR A 1 90 ? -3.301 -23.448 -22.214 1.00 41.09 90 TYR A CA 1
ATOM 715 C C . TYR A 1 90 ? -2.751 -22.748 -20.961 1.00 41.09 90 TYR A C 1
ATOM 717 O O . TYR A 1 90 ? -3.493 -22.321 -20.084 1.00 41.09 90 TYR A O 1
ATOM 725 N N . SER A 1 91 ? -1.428 -22.542 -20.942 1.00 36.41 91 SER A N 1
ATOM 726 C CA . SER A 1 91 ? -0.775 -21.629 -20.005 1.00 36.41 91 SER A CA 1
ATOM 727 C C . SER A 1 91 ? -1.156 -20.177 -20.321 1.00 36.41 91 SER A C 1
ATOM 729 O O . SER A 1 91 ? -0.618 -19.562 -21.245 1.00 36.41 91 SER A O 1
ATOM 731 N N . THR A 1 92 ? -2.036 -19.583 -19.526 1.00 41.25 92 THR A N 1
ATOM 732 C CA . THR A 1 92 ? -1.839 -18.182 -19.149 1.00 41.25 92 THR A CA 1
ATOM 733 C C . THR A 1 92 ? -0.688 -18.163 -18.158 1.00 41.25 92 THR A C 1
ATOM 735 O O . THR A 1 92 ? -0.834 -18.546 -17.006 1.00 41.25 92 THR A O 1
ATOM 738 N N . THR A 1 93 ? 0.498 -17.811 -18.648 1.00 35.72 93 THR A N 1
ATOM 739 C CA . THR A 1 93 ? 1.711 -17.703 -17.844 1.00 35.72 93 THR A CA 1
ATOM 740 C C . THR A 1 93 ? 1.556 -16.571 -16.830 1.00 35.72 93 THR A C 1
ATOM 742 O O . THR A 1 93 ? 1.833 -15.412 -17.133 1.00 35.72 93 THR A O 1
ATOM 745 N N . THR A 1 94 ? 1.155 -16.902 -15.609 1.00 35.84 94 THR A N 1
ATOM 746 C CA . THR A 1 94 ? 1.403 -16.063 -14.438 1.00 35.84 94 THR A CA 1
ATOM 747 C C . THR A 1 94 ? 2.858 -16.322 -14.031 1.00 35.84 94 THR A C 1
ATOM 749 O O . THR A 1 94 ? 3.201 -17.362 -13.471 1.00 35.84 94 THR A O 1
ATOM 752 N N . VAL A 1 95 ? 3.766 -15.422 -14.434 1.00 40.50 95 VAL A N 1
ATOM 753 C CA . VAL A 1 95 ? 5.222 -15.525 -14.209 1.00 40.50 95 VAL A CA 1
ATOM 754 C C . VAL A 1 95 ? 5.540 -15.248 -12.737 1.00 40.50 95 VAL A C 1
ATOM 756 O O . VAL A 1 95 ? 6.081 -14.207 -12.399 1.00 40.50 95 VAL A O 1
ATOM 759 N N . PHE A 1 96 ? 5.214 -16.180 -11.848 1.00 37.75 96 PHE A N 1
ATOM 760 C CA . PHE A 1 96 ? 5.818 -16.253 -10.516 1.00 37.75 96 PHE A CA 1
ATOM 761 C C . PHE A 1 96 ? 6.107 -17.709 -10.144 1.00 37.75 96 PHE A C 1
ATOM 763 O O . PHE A 1 96 ? 5.786 -18.182 -9.058 1.00 37.75 96 PHE A O 1
ATOM 770 N N . ARG A 1 97 ? 6.792 -18.427 -11.043 1.00 31.27 97 ARG A N 1
ATOM 771 C CA . ARG A 1 97 ? 7.587 -19.585 -10.637 1.00 31.27 97 ARG A CA 1
ATOM 772 C C . ARG A 1 97 ? 8.973 -19.087 -10.257 1.00 31.27 97 ARG A C 1
ATOM 774 O O . ARG A 1 97 ? 9.706 -18.555 -11.087 1.00 31.27 97 ARG A O 1
ATOM 781 N N . ARG A 1 98 ? 9.322 -19.289 -8.988 1.00 45.88 98 ARG A N 1
ATOM 782 C CA . ARG A 1 98 ? 10.676 -19.221 -8.430 1.00 45.88 98 ARG A CA 1
ATOM 783 C C . ARG A 1 98 ? 11.527 -20.353 -9.018 1.00 45.88 98 ARG A C 1
ATOM 785 O O . ARG A 1 98 ? 12.027 -21.201 -8.290 1.00 45.88 98 ARG A O 1
ATOM 792 N N . ASP A 1 99 ? 11.680 -20.381 -10.336 1.00 40.31 99 ASP A N 1
ATOM 793 C CA . ASP A 1 99 ? 12.793 -21.077 -10.954 1.00 40.31 99 ASP A CA 1
ATOM 794 C C . ASP A 1 99 ? 13.971 -20.131 -10.797 1.00 40.31 99 ASP A C 1
ATOM 796 O O . ASP A 1 99 ? 14.053 -19.088 -11.447 1.00 40.31 99 ASP A O 1
ATOM 800 N N . GLY A 1 100 ? 14.872 -20.466 -9.869 1.00 41.38 100 GLY A N 1
ATOM 801 C CA . GLY A 1 100 ? 16.210 -19.901 -9.910 1.00 41.38 100 GLY A CA 1
ATOM 802 C C . GLY A 1 100 ? 16.673 -20.020 -11.352 1.00 41.38 100 GLY A C 1
ATOM 803 O O . GLY A 1 100 ? 16.680 -21.130 -11.884 1.00 41.38 100 GLY A O 1
ATOM 804 N N . ILE A 1 101 ? 16.944 -18.871 -11.974 1.00 41.25 101 ILE A N 1
ATOM 805 C CA . ILE A 1 101 ? 17.420 -18.746 -13.343 1.00 41.25 101 ILE A CA 1
ATOM 806 C C . ILE A 1 101 ? 18.618 -19.689 -13.457 1.00 41.25 101 ILE A C 1
ATOM 808 O O . ILE A 1 101 ? 19.752 -19.344 -13.130 1.00 41.25 101 ILE A O 1
ATOM 812 N N . ARG A 1 102 ? 18.371 -20.924 -13.898 1.00 40.22 102 ARG A N 1
ATOM 813 C CA . ARG A 1 102 ? 19.391 -21.755 -14.502 1.00 40.22 102 ARG A CA 1
ATOM 814 C C . ARG A 1 102 ? 19.589 -21.091 -15.842 1.00 40.22 102 ARG A C 1
ATOM 816 O O . ARG A 1 102 ? 18.926 -21.436 -16.813 1.00 40.22 102 ARG A O 1
ATOM 823 N N . ILE A 1 103 ? 20.448 -20.073 -15.845 1.00 46.41 103 ILE A N 1
ATOM 824 C CA . ILE A 1 103 ? 21.092 -19.624 -17.066 1.00 46.41 103 ILE A CA 1
ATOM 825 C C . ILE A 1 103 ? 21.713 -20.906 -17.593 1.00 46.41 103 ILE A C 1
ATOM 827 O O . ILE A 1 103 ? 22.616 -21.468 -16.968 1.00 46.41 103 ILE A O 1
ATOM 831 N N . ASN A 1 104 ? 21.114 -21.452 -18.644 1.00 45.59 104 ASN A N 1
ATOM 832 C CA . ASN A 1 104 ? 21.699 -22.570 -19.337 1.00 45.59 104 ASN A CA 1
ATOM 833 C C . ASN A 1 104 ? 23.027 -22.012 -19.846 1.00 45.59 104 ASN A C 1
ATOM 835 O O . ASN A 1 104 ? 23.029 -21.087 -20.654 1.00 45.59 104 ASN A O 1
ATOM 839 N N . ILE A 1 105 ? 24.147 -22.456 -19.273 1.00 58.56 105 ILE A N 1
ATOM 840 C CA . ILE A 1 105 ? 25.477 -21.915 -19.603 1.00 58.56 105 ILE A CA 1
ATOM 841 C C . ILE A 1 105 ? 25.768 -22.119 -21.103 1.00 58.56 105 ILE A C 1
ATOM 843 O O . ILE A 1 105 ? 26.570 -21.400 -21.679 1.00 58.56 105 ILE A O 1
ATOM 847 N N . ASP A 1 106 ? 25.019 -22.997 -21.766 1.00 62.34 106 ASP A N 1
ATOM 848 C CA . ASP A 1 106 ? 25.061 -23.210 -23.209 1.00 62.34 106 ASP A CA 1
ATOM 849 C C . ASP A 1 106 ? 24.452 -22.048 -24.038 1.00 62.34 106 ASP A C 1
ATOM 851 O O . ASP A 1 106 ? 24.685 -21.972 -25.240 1.00 62.34 106 ASP A O 1
ATOM 855 N N . ASP A 1 107 ? 23.714 -21.106 -23.428 1.00 55.69 107 ASP A N 1
ATOM 856 C CA . ASP A 1 107 ? 23.269 -19.853 -24.073 1.00 55.69 107 ASP A CA 1
ATOM 857 C C . ASP A 1 107 ? 24.278 -18.692 -23.889 1.00 55.69 107 ASP A C 1
ATOM 859 O O . ASP A 1 107 ? 24.071 -17.605 -24.438 1.00 55.69 107 ASP A O 1
ATOM 863 N N . LEU A 1 108 ? 25.401 -18.893 -23.176 1.00 56.12 108 LEU A N 1
ATOM 864 C CA . LEU A 1 108 ? 26.475 -17.887 -23.097 1.00 56.12 108 LEU A CA 1
ATOM 865 C C . LEU A 1 108 ? 27.210 -17.702 -24.437 1.00 56.12 108 LEU A C 1
ATOM 867 O O . LEU A 1 108 ? 27.724 -16.615 -24.695 1.00 56.12 108 LEU A O 1
ATOM 871 N N . ASP A 1 109 ? 27.174 -18.692 -25.333 1.00 58.09 109 ASP A N 1
ATOM 872 C CA . ASP A 1 109 ? 27.751 -18.587 -26.684 1.00 58.09 109 ASP A CA 1
ATOM 873 C C . ASP A 1 109 ? 27.013 -17.548 -27.554 1.00 58.09 109 ASP A C 1
ATOM 875 O O . ASP A 1 109 ? 27.552 -17.027 -28.533 1.00 58.09 109 ASP A O 1
ATOM 879 N N . LYS A 1 110 ? 25.779 -17.167 -27.187 1.00 57.62 110 LYS A N 1
ATOM 880 C CA . LYS A 1 110 ? 25.068 -16.047 -27.828 1.00 57.62 110 LYS A CA 1
ATOM 881 C C . LYS A 1 110 ? 25.589 -14.677 -27.397 1.00 57.62 110 LYS A C 1
ATOM 883 O O . LYS A 1 110 ? 25.453 -13.735 -28.175 1.00 57.62 110 LYS A O 1
ATOM 888 N N . PHE A 1 111 ? 26.199 -14.553 -26.217 1.00 55.91 111 PHE A N 1
ATOM 889 C CA . PHE A 1 111 ? 26.852 -13.308 -25.799 1.00 55.91 111 PHE A CA 1
ATOM 890 C C . PHE A 1 111 ? 28.193 -13.100 -26.510 1.00 55.91 111 PHE A C 1
ATOM 892 O O . PHE A 1 111 ? 28.602 -11.958 -26.695 1.00 55.91 111 PHE A O 1
ATOM 899 N N . GLU A 1 112 ? 28.836 -14.159 -27.007 1.00 54.72 112 GLU A N 1
ATOM 900 C CA . GLU A 1 112 ? 30.046 -14.026 -27.829 1.00 54.72 112 GLU A CA 1
ATOM 901 C C . GLU A 1 112 ? 29.739 -13.421 -29.215 1.00 54.72 112 GLU A C 1
ATOM 903 O O . GLU A 1 112 ? 30.571 -12.724 -29.790 1.00 54.72 112 GLU A O 1
ATOM 908 N N . LYS A 1 113 ? 28.492 -13.536 -29.701 1.00 54.00 113 LYS A N 1
ATOM 909 C CA . LYS A 1 113 ? 28.010 -12.810 -30.893 1.00 54.00 113 LYS A CA 1
ATOM 910 C C . LYS A 1 113 ? 27.783 -11.309 -30.688 1.00 54.00 113 LYS A C 1
ATOM 912 O O . LYS A 1 113 ? 27.550 -10.605 -31.665 1.00 54.00 113 LYS A O 1
ATOM 917 N N . LEU A 1 114 ? 27.872 -10.797 -29.460 1.00 56.06 114 LEU A N 1
ATOM 918 C CA . LEU A 1 114 ? 27.898 -9.350 -29.214 1.00 56.06 114 LEU A CA 1
ATOM 919 C C . LEU A 1 114 ? 29.294 -8.755 -29.451 1.00 56.06 114 LEU A C 1
ATOM 921 O O . LEU A 1 114 ? 29.425 -7.539 -29.505 1.00 56.06 114 LEU A O 1
ATOM 925 N N . ALA A 1 115 ? 30.334 -9.570 -29.660 1.00 56.91 115 ALA A N 1
ATOM 926 C CA . ALA A 1 115 ? 31.639 -9.068 -30.090 1.00 56.91 115 ALA A CA 1
ATOM 927 C C . ALA A 1 115 ? 31.640 -8.568 -31.552 1.00 56.91 115 ALA A C 1
ATOM 929 O O . ALA A 1 115 ? 32.530 -7.812 -31.929 1.00 56.91 115 ALA A O 1
ATOM 930 N N . ASP A 1 116 ? 30.612 -8.896 -32.347 1.00 56.69 116 ASP A N 1
ATOM 931 C CA . ASP A 1 116 ? 30.419 -8.354 -33.703 1.00 56.69 116 ASP A CA 1
ATOM 932 C C . ASP A 1 116 ? 29.765 -6.947 -33.711 1.00 56.69 116 ASP A C 1
ATOM 934 O O . ASP A 1 116 ? 29.547 -6.370 -34.778 1.00 56.69 116 ASP A O 1
ATOM 938 N N . LEU A 1 117 ? 29.503 -6.345 -32.536 1.00 55.56 117 LEU A N 1
ATOM 939 C CA . LEU A 1 117 ? 29.062 -4.942 -32.391 1.00 55.56 117 LEU A CA 1
ATOM 940 C C . LEU A 1 117 ? 30.096 -3.915 -32.886 1.00 55.56 117 LEU A C 1
ATOM 942 O O . LEU A 1 117 ? 29.773 -2.735 -32.994 1.00 55.56 117 LEU A O 1
ATOM 946 N N . GLU A 1 118 ? 31.319 -4.332 -33.224 1.00 59.81 118 GLU A N 1
ATOM 947 C CA . GLU A 1 118 ? 32.347 -3.446 -33.789 1.00 59.81 118 GLU A CA 1
ATOM 948 C C . GLU A 1 118 ? 31.984 -2.925 -35.201 1.00 59.81 118 GLU A C 1
ATOM 950 O O . GLU A 1 118 ? 32.593 -1.972 -35.679 1.00 59.81 118 GLU A O 1
ATOM 955 N N . ASN A 1 119 ? 30.956 -3.501 -35.844 1.00 60.44 119 ASN A N 1
ATOM 956 C CA . ASN A 1 119 ? 30.396 -3.044 -37.124 1.00 60.44 119 ASN A CA 1
ATOM 957 C C . ASN A 1 119 ? 28.971 -2.471 -37.016 1.00 60.44 119 ASN A C 1
ATOM 959 O O . ASN A 1 119 ? 28.293 -2.361 -38.039 1.00 60.44 119 ASN A O 1
ATOM 963 N N . LEU A 1 120 ? 28.489 -2.109 -35.820 1.00 60.31 120 LEU A N 1
ATOM 964 C CA . LEU A 1 120 ? 27.285 -1.278 -35.758 1.00 60.31 120 LEU A CA 1
ATOM 965 C C . LEU A 1 120 ? 27.622 0.086 -36.365 1.00 60.31 120 LEU A C 1
ATOM 967 O O . LEU A 1 120 ? 28.542 0.768 -35.906 1.00 60.31 120 LEU A O 1
ATOM 971 N N . ASP A 1 121 ? 26.896 0.466 -37.415 1.00 76.12 121 ASP A N 1
ATOM 972 C CA . ASP A 1 121 ? 27.051 1.769 -38.047 1.00 76.12 121 ASP A CA 1
ATOM 973 C C . ASP A 1 121 ? 26.968 2.856 -36.966 1.00 76.12 121 ASP A C 1
ATOM 975 O O . ASP A 1 121 ? 26.073 2.841 -36.120 1.00 76.12 121 ASP A O 1
ATOM 979 N N . ALA A 1 122 ? 27.901 3.814 -36.984 1.00 77.06 122 ALA A N 1
ATOM 980 C CA . ALA A 1 122 ? 28.017 4.858 -35.956 1.00 77.06 122 ALA A CA 1
ATOM 981 C C . ALA A 1 122 ? 26.694 5.609 -35.679 1.00 77.06 122 ALA A C 1
ATOM 983 O O . ALA A 1 122 ? 26.491 6.136 -34.589 1.00 77.06 122 ALA A O 1
ATOM 984 N N . LEU A 1 123 ? 25.782 5.609 -36.657 1.00 77.00 123 LEU A N 1
ATOM 985 C CA . LEU A 1 123 ? 24.430 6.155 -36.569 1.00 77.00 123 LEU A CA 1
ATOM 986 C C . 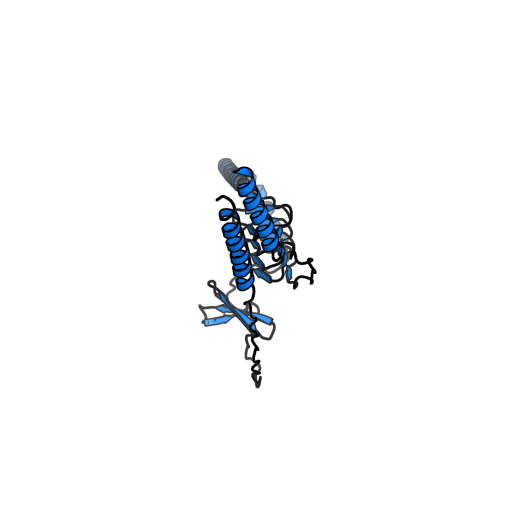LEU A 1 123 ? 23.513 5.410 -35.582 1.00 77.00 123 LEU A C 1
ATOM 988 O O . LEU A 1 123 ? 22.756 6.062 -34.868 1.00 77.00 123 LEU A O 1
ATOM 992 N N . GLU A 1 124 ? 23.580 4.080 -35.498 1.00 84.62 124 GLU A N 1
ATOM 993 C CA . GLU A 1 124 ? 22.738 3.306 -34.570 1.00 84.62 124 GLU A CA 1
ATOM 994 C C . GLU A 1 124 ? 23.231 3.443 -33.124 1.00 84.62 124 GLU A C 1
ATOM 996 O O . GLU A 1 124 ? 22.434 3.526 -32.187 1.00 84.62 124 GLU A O 1
ATOM 1001 N N . ALA A 1 125 ? 24.549 3.550 -32.935 1.00 81.50 125 ALA A N 1
ATOM 1002 C CA . ALA A 1 125 ? 25.139 3.782 -31.621 1.00 81.50 125 ALA A CA 1
ATOM 1003 C C . ALA A 1 125 ? 24.712 5.139 -31.029 1.00 81.50 125 ALA A C 1
ATOM 1005 O O . ALA A 1 125 ? 24.378 5.214 -29.845 1.00 81.50 125 ALA A O 1
ATOM 1006 N N . GLU A 1 126 ? 24.670 6.202 -31.842 1.00 86.75 126 GLU A N 1
ATOM 1007 C CA . GLU A 1 126 ? 24.204 7.523 -31.396 1.00 86.75 126 GLU A CA 1
ATOM 1008 C C . GLU A 1 126 ? 22.723 7.514 -30.986 1.00 86.75 126 GLU A C 1
ATOM 1010 O O . GLU A 1 126 ? 22.355 8.134 -29.984 1.00 86.75 126 GLU A O 1
ATOM 1015 N N . GLU A 1 127 ? 21.867 6.787 -31.710 1.00 90.81 127 GLU A N 1
ATOM 1016 C CA . GLU A 1 127 ? 20.442 6.700 -31.380 1.00 90.81 127 GLU A CA 1
ATOM 1017 C C . GLU A 1 127 ? 20.200 5.950 -30.063 1.00 90.81 127 GLU A C 1
ATOM 1019 O O . GLU A 1 127 ? 19.419 6.414 -29.226 1.00 90.81 127 GLU A O 1
ATOM 1024 N N . ILE A 1 128 ? 20.919 4.846 -29.831 1.00 86.38 128 ILE A N 1
ATOM 1025 C CA . ILE A 1 128 ? 20.843 4.086 -28.575 1.00 86.38 128 ILE A CA 1
ATOM 1026 C C . ILE A 1 128 ? 21.290 4.948 -27.390 1.00 86.38 128 ILE A C 1
ATOM 1028 O O . ILE A 1 128 ? 20.612 4.969 -26.362 1.00 86.38 128 ILE A O 1
ATOM 1032 N N . VAL A 1 129 ? 22.389 5.698 -27.532 1.00 91.62 129 VAL A N 1
ATOM 1033 C CA . VAL A 1 129 ? 22.873 6.604 -26.477 1.00 91.62 129 VAL A CA 1
ATOM 1034 C C . VAL A 1 129 ? 21.840 7.688 -26.175 1.00 91.62 129 VAL A C 1
ATOM 1036 O O . VAL A 1 129 ? 21.550 7.940 -25.007 1.00 91.62 129 VAL A O 1
ATOM 1039 N N . ARG A 1 130 ? 21.219 8.278 -27.204 1.00 92.50 130 ARG A N 1
ATOM 1040 C CA . ARG A 1 130 ? 20.192 9.311 -27.019 1.00 92.50 130 ARG A CA 1
ATOM 1041 C C . ARG A 1 130 ? 18.952 8.771 -26.301 1.00 92.50 130 ARG A C 1
ATOM 1043 O O . ARG A 1 130 ? 18.445 9.432 -25.400 1.00 92.50 130 ARG A O 1
ATOM 1050 N N . MET A 1 131 ? 18.477 7.579 -26.671 1.00 91.44 131 MET A N 1
ATOM 1051 C CA . MET A 1 131 ? 17.342 6.938 -25.994 1.00 91.44 131 MET A CA 1
ATOM 1052 C C . MET A 1 131 ? 17.669 6.597 -24.536 1.00 91.44 131 MET A C 1
ATOM 1054 O O . MET A 1 131 ? 16.835 6.807 -23.657 1.00 91.44 131 MET A O 1
ATOM 1058 N N . ALA A 1 132 ? 18.882 6.108 -24.263 1.00 87.75 132 ALA A N 1
ATOM 1059 C CA . ALA A 1 132 ? 19.325 5.811 -22.905 1.00 87.75 132 ALA A CA 1
ATOM 1060 C C . ALA A 1 132 ? 19.425 7.079 -22.038 1.00 87.75 132 ALA A C 1
ATOM 1062 O O . ALA A 1 132 ? 19.012 7.064 -20.879 1.00 87.75 132 ALA A O 1
ATOM 1063 N N . GLU A 1 133 ? 19.922 8.186 -22.594 1.00 93.25 133 GLU A N 1
ATOM 1064 C CA . GLU A 1 133 ? 20.017 9.470 -21.889 1.00 93.25 133 GLU A CA 1
ATOM 1065 C C . GLU A 1 133 ? 18.632 10.084 -21.618 1.00 93.25 133 GLU A C 1
ATOM 1067 O O . GLU A 1 133 ? 18.381 10.605 -20.529 1.00 93.25 133 GLU A O 1
ATOM 1072 N N . GLU A 1 134 ? 17.696 9.972 -22.566 1.00 93.88 134 GLU A N 1
ATOM 1073 C CA . GLU A 1 134 ? 16.308 10.405 -22.378 1.00 93.88 134 GLU A CA 1
ATOM 1074 C C . GLU A 1 134 ? 15.595 9.572 -21.303 1.00 93.88 134 GLU A C 1
ATOM 1076 O O . GLU A 1 134 ? 14.967 10.137 -20.404 1.00 93.88 134 GLU A O 1
ATOM 1081 N N . ALA A 1 135 ? 15.758 8.246 -21.329 1.00 81.00 135 ALA A N 1
ATOM 1082 C CA . ALA A 1 135 ? 15.222 7.356 -20.303 1.00 81.00 135 ALA A CA 1
ATOM 1083 C C . ALA A 1 135 ? 15.805 7.664 -18.912 1.00 81.00 135 ALA A C 1
ATOM 1085 O O . ALA A 1 135 ? 15.060 7.713 -17.933 1.00 81.00 135 ALA A O 1
ATOM 1086 N N . ALA A 1 136 ? 17.110 7.944 -18.822 1.00 82.62 136 ALA A N 1
ATOM 1087 C CA . ALA A 1 136 ? 17.756 8.340 -17.572 1.00 82.62 136 ALA A CA 1
ATOM 1088 C C . ALA A 1 136 ? 17.207 9.671 -17.032 1.00 82.62 136 ALA A 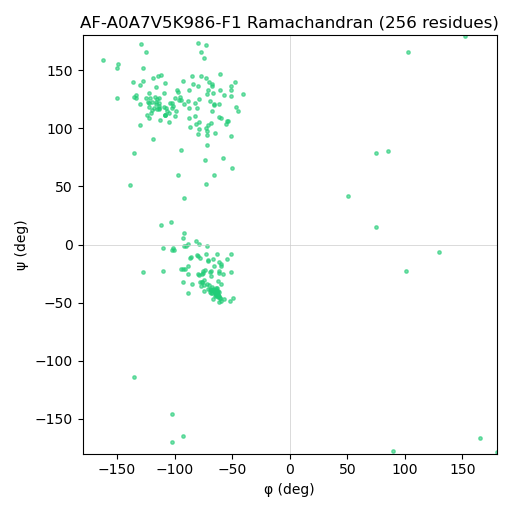C 1
ATOM 1090 O O . ALA A 1 136 ? 16.937 9.783 -15.838 1.00 82.62 136 ALA A O 1
ATOM 1091 N N . ARG A 1 137 ? 16.965 10.664 -17.902 1.00 85.81 137 ARG A N 1
ATOM 1092 C CA . ARG A 1 137 ? 16.334 11.932 -17.500 1.00 85.81 137 ARG A CA 1
ATOM 1093 C C . ARG A 1 137 ? 14.905 11.753 -17.006 1.00 85.81 137 ARG A C 1
ATOM 1095 O O . ARG A 1 137 ? 14.514 12.432 -16.061 1.00 85.81 137 ARG A O 1
ATOM 1102 N N . LEU A 1 138 ? 14.119 10.893 -17.649 1.00 83.38 138 LEU A N 1
ATOM 1103 C CA . LEU A 1 138 ? 12.752 10.602 -17.214 1.00 83.38 138 LEU A CA 1
ATOM 1104 C C . LEU A 1 138 ? 12.744 9.879 -15.863 1.00 83.38 138 LEU A C 1
ATOM 1106 O O . LEU A 1 138 ? 11.942 10.223 -15.001 1.00 83.38 138 LEU A O 1
ATOM 1110 N N . ALA A 1 139 ? 13.680 8.952 -15.648 1.00 73.88 139 ALA A N 1
ATOM 1111 C CA . ALA A 1 139 ? 13.864 8.296 -14.358 1.00 73.88 139 ALA A CA 1
ATOM 1112 C C . ALA A 1 139 ? 14.282 9.289 -13.258 1.00 73.88 139 ALA A C 1
ATOM 1114 O O . ALA A 1 139 ? 13.768 9.222 -12.148 1.00 73.88 139 ALA A O 1
ATOM 1115 N N . GLU A 1 140 ? 15.152 10.257 -13.562 1.00 73.88 140 GLU A N 1
ATOM 1116 C CA . GLU A 1 140 ? 15.539 11.310 -12.610 1.00 73.88 140 GLU A CA 1
ATOM 1117 C C . GLU A 1 140 ? 14.385 12.284 -12.301 1.00 73.88 140 GLU A C 1
ATOM 1119 O O . GLU A 1 140 ? 14.330 12.866 -11.218 1.00 73.88 140 GLU A O 1
ATOM 1124 N N . GLN A 1 141 ? 13.440 12.454 -13.233 1.00 75.88 141 GLN A N 1
ATOM 1125 C CA . GLN A 1 141 ? 12.227 13.247 -13.018 1.00 75.88 141 GLN A CA 1
ATOM 1126 C C . GLN A 1 141 ? 11.148 12.524 -12.207 1.00 75.88 141 GLN A C 1
ATOM 1128 O O . GLN A 1 141 ? 10.204 13.190 -11.773 1.00 75.88 141 GLN A O 1
ATOM 1133 N N . ALA A 1 142 ? 11.275 11.213 -11.968 1.00 71.75 142 ALA A N 1
ATOM 1134 C CA . ALA A 1 142 ? 10.399 10.518 -11.035 1.00 71.75 142 ALA A CA 1
ATOM 1135 C C . ALA A 1 142 ? 10.501 11.195 -9.661 1.00 71.75 142 ALA A C 1
ATOM 1137 O O . ALA A 1 142 ? 11.589 11.482 -9.154 1.00 71.75 142 ALA A O 1
ATOM 1138 N N . MET A 1 143 ? 9.354 11.536 -9.076 1.00 71.94 143 MET A N 1
ATOM 1139 C CA . MET A 1 143 ? 9.301 12.347 -7.867 1.00 71.94 143 MET A CA 1
ATOM 1140 C C . MET A 1 143 ? 9.775 11.512 -6.676 1.00 71.94 143 MET A C 1
ATOM 1142 O O . MET A 1 143 ? 8.999 10.800 -6.046 1.00 71.94 143 MET A O 1
ATOM 1146 N N . VAL A 1 144 ? 11.061 11.616 -6.349 1.00 77.19 144 VAL A N 1
ATOM 1147 C CA . VAL A 1 144 ? 11.641 10.913 -5.206 1.00 77.19 144 VAL A CA 1
ATOM 1148 C C . VAL A 1 144 ? 11.134 11.540 -3.908 1.00 77.19 144 VAL A C 1
ATOM 1150 O O . VAL A 1 144 ? 11.614 12.598 -3.479 1.00 77.19 144 VAL A O 1
ATOM 1153 N N . LYS A 1 145 ? 10.176 10.887 -3.244 1.00 80.25 145 LYS A N 1
ATOM 1154 C CA . LYS A 1 145 ? 9.769 11.265 -1.888 1.00 80.25 145 LYS A CA 1
ATOM 1155 C C . LYS A 1 145 ? 10.567 10.462 -0.871 1.00 80.25 145 LYS A C 1
ATOM 1157 O O . LYS A 1 145 ? 10.853 9.280 -1.026 1.00 80.25 145 LYS A O 1
ATOM 1162 N N . ARG A 1 146 ? 10.947 11.125 0.217 1.00 80.81 146 ARG A N 1
ATOM 1163 C CA . ARG A 1 146 ? 11.546 10.468 1.381 1.00 80.81 146 ARG A CA 1
ATOM 1164 C C . ARG A 1 146 ? 10.570 10.573 2.530 1.00 80.81 146 ARG A C 1
ATOM 1166 O O . ARG A 1 146 ? 10.419 11.651 3.106 1.00 80.81 146 ARG A O 1
ATOM 1173 N N . TYR A 1 147 ? 9.941 9.460 2.877 1.00 77.62 147 TYR A N 1
ATOM 1174 C CA . TYR A 1 147 ? 9.184 9.369 4.113 1.00 77.62 147 TYR A CA 1
ATOM 1175 C C . TYR A 1 147 ? 10.166 9.079 5.246 1.00 77.62 147 TYR A C 1
ATOM 1177 O O . TYR A 1 147 ? 10.948 8.135 5.207 1.00 77.62 147 TYR A O 1
ATOM 1185 N N . LYS A 1 148 ? 10.188 9.959 6.248 1.00 73.50 148 LYS A N 1
ATOM 1186 C CA . LYS A 1 148 ? 10.929 9.732 7.488 1.00 73.50 148 LYS A CA 1
ATOM 1187 C C . LYS A 1 148 ? 9.957 9.806 8.651 1.00 73.50 148 LYS A C 1
ATOM 1189 O O . LYS A 1 148 ? 9.385 10.863 8.905 1.00 73.50 148 LYS A O 1
ATOM 1194 N N . GLY A 1 149 ? 9.838 8.700 9.377 1.00 77.75 149 GLY A N 1
ATOM 1195 C CA . GLY A 1 149 ? 9.064 8.615 10.611 1.00 77.75 149 GLY A CA 1
ATOM 1196 C C . GLY A 1 149 ? 7.596 8.235 10.420 1.00 77.75 149 GLY A C 1
ATOM 1197 O O . GLY A 1 149 ? 7.135 7.966 9.313 1.00 77.75 149 GLY A O 1
ATOM 1198 N N . LEU A 1 150 ? 6.889 8.207 11.551 1.00 83.62 150 LEU A N 1
ATOM 1199 C CA . LEU A 1 150 ? 5.506 7.756 11.679 1.00 83.62 150 LEU A CA 1
ATOM 1200 C C . LEU A 1 150 ? 4.525 8.727 11.007 1.00 83.62 150 LEU A C 1
ATOM 1202 O O . LEU A 1 150 ? 4.462 9.904 11.368 1.00 83.62 150 LEU A O 1
ATOM 1206 N N . GLN A 1 151 ? 3.725 8.220 10.073 1.00 87.19 151 GLN A N 1
ATOM 1207 C CA . GLN A 1 151 ? 2.602 8.928 9.471 1.00 87.19 151 GLN A CA 1
ATOM 1208 C C . GLN A 1 151 ? 1.323 8.626 10.263 1.00 87.19 151 GLN A C 1
ATOM 1210 O O . GLN A 1 151 ? 0.908 7.480 10.397 1.00 87.19 151 GLN A O 1
ATOM 1215 N N . LEU A 1 152 ? 0.678 9.667 10.794 1.00 82.31 152 LEU A N 1
ATOM 1216 C CA . LEU A 1 152 ? -0.574 9.544 11.562 1.00 82.31 152 LEU A CA 1
ATOM 1217 C C . LEU A 1 152 ? -1.821 9.355 10.678 1.00 82.31 152 LEU A C 1
ATOM 1219 O O . LEU A 1 152 ? -2.936 9.342 11.188 1.00 82.31 152 LEU A O 1
ATOM 1223 N N . ARG A 1 153 ? -1.658 9.314 9.355 1.00 91.12 153 ARG A N 1
ATOM 1224 C CA . ARG A 1 153 ? -2.743 9.277 8.366 1.00 91.12 153 ARG A CA 1
ATOM 1225 C C . ARG A 1 153 ? -2.505 8.141 7.379 1.00 91.12 153 ARG A C 1
ATOM 1227 O O . ARG A 1 153 ? -1.433 7.537 7.405 1.00 91.12 153 ARG A O 1
ATOM 1234 N N . SER A 1 154 ? -3.487 7.894 6.516 1.00 93.25 154 SER A N 1
ATOM 1235 C CA . SER A 1 154 ? -3.304 7.016 5.368 1.00 93.25 154 SER A CA 1
ATOM 1236 C C . SER A 1 154 ? -2.211 7.546 4.439 1.00 93.25 154 SER A C 1
ATOM 1238 O O . SER A 1 154 ? -1.990 8.760 4.326 1.00 93.25 154 SER A O 1
ATOM 1240 N N . VAL A 1 155 ? -1.497 6.620 3.806 1.00 96.56 155 VAL A N 1
ATOM 1241 C CA . VAL A 1 155 ? -0.392 6.909 2.891 1.00 96.56 155 VAL A CA 1
ATOM 1242 C C . VAL A 1 155 ? -0.700 6.261 1.551 1.00 96.56 155 VAL A C 1
ATOM 1244 O O . VAL A 1 155 ? -0.865 5.051 1.469 1.00 96.56 155 VAL A O 1
ATOM 1247 N N . THR A 1 156 ? -0.737 7.062 0.492 1.00 97.06 156 THR A N 1
ATOM 1248 C CA . THR A 1 156 ? -0.871 6.570 -0.882 1.00 97.06 156 THR A CA 1
ATOM 1249 C C . THR A 1 156 ? 0.414 6.886 -1.633 1.00 97.06 156 THR A C 1
ATOM 1251 O O . THR A 1 156 ? 0.812 8.050 -1.695 1.00 97.06 156 THR A O 1
ATOM 1254 N N . VAL A 1 157 ? 1.063 5.853 -2.169 1.00 96.81 157 VAL A N 1
ATOM 1255 C CA . VAL A 1 157 ? 2.234 5.968 -3.047 1.00 96.81 157 VAL A CA 1
ATOM 1256 C C . VAL A 1 157 ? 1.742 5.841 -4.482 1.00 96.81 157 VAL A C 1
ATOM 1258 O O . VAL A 1 157 ? 1.221 4.788 -4.854 1.00 96.81 157 VAL A O 1
ATOM 1261 N N . GLU A 1 158 ? 1.866 6.903 -5.273 1.00 96.94 158 GLU A N 1
ATOM 1262 C CA . GLU A 1 158 ? 1.374 6.930 -6.658 1.00 96.94 158 GLU A CA 1
ATOM 1263 C C . GLU A 1 158 ? 2.290 6.172 -7.633 1.00 96.94 158 GLU A C 1
ATOM 1265 O O . GLU A 1 158 ? 3.416 5.827 -7.298 1.00 96.94 158 GLU A O 1
ATOM 1270 N N . VAL A 1 159 ? 1.799 5.875 -8.842 1.00 95.19 159 VAL A N 1
ATOM 1271 C CA . VAL A 1 159 ? 2.483 5.012 -9.836 1.00 95.19 159 VAL A CA 1
ATOM 1272 C C . VAL A 1 159 ? 3.862 5.545 -10.251 1.00 95.19 159 VAL A C 1
ATOM 1274 O O . VAL A 1 159 ? 4.773 4.770 -10.519 1.00 95.19 159 VAL A O 1
ATOM 1277 N N . ASP A 1 160 ? 4.015 6.863 -10.309 1.00 92.50 160 ASP A N 1
ATOM 1278 C CA . ASP A 1 160 ? 5.238 7.583 -10.674 1.00 92.50 160 ASP A CA 1
ATOM 1279 C C . ASP A 1 160 ? 6.111 7.953 -9.462 1.00 92.50 160 ASP A C 1
ATOM 1281 O O . ASP A 1 160 ? 7.119 8.655 -9.596 1.00 92.50 160 ASP A O 1
ATOM 1285 N N . GLU A 1 161 ? 5.725 7.494 -8.272 1.00 93.06 161 GLU A N 1
ATOM 1286 C CA . GLU A 1 161 ? 6.406 7.796 -7.026 1.00 93.06 161 GLU A CA 1
ATOM 1287 C C . GLU A 1 161 ? 7.371 6.677 -6.633 1.00 93.06 161 GLU A C 1
ATOM 1289 O O . GLU A 1 161 ? 7.017 5.496 -6.581 1.00 93.06 161 GLU A O 1
ATOM 1294 N N . VAL A 1 162 ? 8.597 7.085 -6.301 1.00 95.50 162 VAL A N 1
ATOM 1295 C CA . VAL A 1 162 ? 9.606 6.218 -5.693 1.00 95.50 162 VAL A CA 1
ATOM 1296 C C . VAL A 1 162 ? 9.869 6.717 -4.281 1.00 95.50 162 VAL A C 1
ATOM 1298 O O . VAL A 1 162 ? 10.291 7.861 -4.067 1.00 95.50 162 VAL A O 1
ATOM 1301 N N . VAL A 1 163 ? 9.598 5.855 -3.308 1.00 95.69 163 VAL A N 1
ATOM 1302 C CA . VAL A 1 163 ? 9.820 6.121 -1.892 1.00 95.69 163 VAL A CA 1
ATOM 1303 C C . VAL A 1 163 ? 11.087 5.422 -1.440 1.00 95.69 163 VAL A C 1
ATOM 1305 O O . VAL A 1 163 ? 11.142 4.199 -1.431 1.00 95.69 163 VAL A O 1
ATOM 1308 N N . HIS A 1 164 ? 12.072 6.191 -0.976 1.00 94.69 164 HIS A N 1
ATOM 1309 C CA . HIS A 1 164 ? 13.225 5.611 -0.283 1.00 94.69 164 HIS A CA 1
ATOM 1310 C C . HIS A 1 164 ? 13.034 5.642 1.233 1.00 94.69 164 HIS A C 1
ATOM 1312 O O . HIS A 1 164 ? 12.861 6.719 1.824 1.00 94.69 164 HIS A O 1
ATOM 1318 N N . GLY A 1 165 ? 13.193 4.475 1.856 1.00 94.38 165 GLY A N 1
ATOM 1319 C CA . GLY A 1 165 ? 13.116 4.262 3.296 1.00 94.38 165 GLY A CA 1
ATOM 1320 C C . GLY A 1 165 ? 11.803 3.626 3.743 1.00 94.38 165 GLY A C 1
ATOM 1321 O O . GLY A 1 165 ? 10.820 3.593 3.009 1.00 94.38 165 GLY A O 1
ATOM 1322 N N . SER A 1 166 ? 11.798 3.133 4.982 1.00 95.19 166 SER A N 1
ATOM 1323 C CA . SER A 1 166 ? 10.644 2.432 5.540 1.00 95.19 166 SER A CA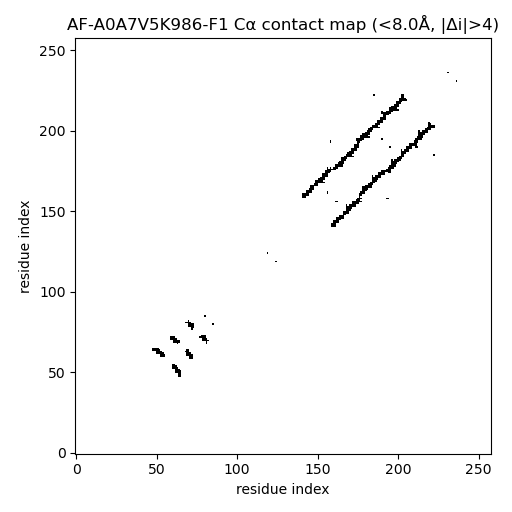 1
ATOM 1324 C C . SER A 1 166 ? 9.441 3.361 5.743 1.00 95.19 166 SER A C 1
ATOM 1326 O O . SER A 1 166 ? 9.572 4.467 6.283 1.00 95.19 166 SER A O 1
ATOM 1328 N N . ILE A 1 167 ? 8.257 2.882 5.368 1.00 95.38 167 ILE A N 1
ATOM 1329 C CA . ILE A 1 167 ? 6.972 3.539 5.608 1.00 95.38 167 ILE A CA 1
ATOM 1330 C C . ILE A 1 167 ? 6.388 2.970 6.896 1.00 95.38 167 ILE A C 1
ATOM 1332 O O . ILE A 1 167 ? 6.205 1.765 7.025 1.00 95.38 167 ILE A O 1
ATOM 1336 N N . ILE A 1 168 ? 6.076 3.844 7.851 1.00 94.50 168 ILE A N 1
ATOM 1337 C CA . ILE A 1 168 ? 5.365 3.467 9.075 1.00 94.50 168 ILE A CA 1
ATOM 1338 C C . ILE A 1 168 ? 4.121 4.345 9.159 1.00 94.50 168 ILE A C 1
ATOM 1340 O O . ILE A 1 168 ? 4.248 5.557 9.353 1.00 94.50 168 ILE A O 1
ATOM 1344 N N . ALA A 1 169 ? 2.937 3.761 9.002 1.00 93.94 169 ALA A N 1
ATOM 1345 C CA . ALA A 1 169 ? 1.667 4.482 8.986 1.00 93.94 169 ALA A CA 1
ATOM 1346 C C . ALA A 1 169 ? 0.674 3.887 9.986 1.00 93.94 169 ALA A C 1
ATOM 1348 O O . ALA A 1 169 ? 0.593 2.674 10.138 1.00 93.94 169 ALA A O 1
ATOM 1349 N N . ILE A 1 170 ? -0.084 4.743 10.676 1.00 91.06 170 ILE A N 1
ATOM 1350 C CA . ILE A 1 170 ? -1.159 4.287 11.573 1.00 91.06 170 ILE A CA 1
ATOM 1351 C C . ILE A 1 170 ? -2.398 3.839 10.785 1.00 91.06 170 ILE A C 1
ATOM 1353 O O . ILE A 1 170 ? -3.102 2.952 11.242 1.00 91.06 170 ILE A O 1
ATOM 1357 N N . GLY A 1 171 ? -2.673 4.456 9.633 1.00 91.50 171 GLY A N 1
ATOM 1358 C CA . GLY A 1 171 ? -3.826 4.109 8.795 1.00 91.50 171 GLY A CA 1
ATOM 1359 C C . GLY A 1 171 ? -3.459 3.264 7.578 1.00 91.50 171 GLY A C 1
ATOM 1360 O O . GLY A 1 171 ? -2.315 2.827 7.427 1.00 91.50 171 GLY A O 1
ATOM 1361 N N . GLU A 1 172 ? -4.434 3.108 6.684 1.00 96.38 172 GLU A N 1
ATOM 1362 C CA . GLU A 1 172 ? -4.284 2.398 5.412 1.00 96.38 172 GLU A CA 1
ATOM 1363 C C . GLU A 1 172 ? -3.069 2.873 4.594 1.00 96.38 172 GLU A C 1
ATOM 1365 O O . GLU A 1 172 ? -2.815 4.078 4.448 1.00 96.38 172 GLU A O 1
ATOM 1370 N N . VAL A 1 173 ? -2.328 1.920 4.026 1.00 97.62 173 VAL A N 1
ATOM 1371 C CA . VAL A 1 173 ? -1.245 2.181 3.073 1.00 97.62 173 VAL A CA 1
ATOM 1372 C C . VAL A 1 173 ? -1.600 1.592 1.715 1.00 97.62 173 VAL A C 1
ATOM 1374 O O . VAL A 1 173 ? -1.679 0.378 1.567 1.00 97.62 173 VAL A O 1
ATOM 1377 N N . THR A 1 174 ? -1.738 2.440 0.699 1.00 98.00 174 THR A N 1
ATOM 1378 C CA . THR A 1 174 ? -1.976 2.013 -0.685 1.00 98.00 174 THR A CA 1
ATOM 1379 C C . THR A 1 174 ? -0.712 2.223 -1.520 1.00 98.00 174 THR A C 1
ATOM 1381 O O . THR A 1 174 ? -0.271 3.359 -1.707 1.00 98.00 174 THR A O 1
ATOM 1384 N N . VAL A 1 175 ? -0.126 1.154 -2.061 1.00 98.00 175 VAL A N 1
ATOM 1385 C CA . VAL A 1 175 ? 1.113 1.209 -2.853 1.00 98.00 175 VAL A CA 1
ATOM 1386 C C . VAL A 1 175 ? 0.821 0.962 -4.330 1.00 98.00 175 VAL A C 1
ATOM 1388 O O . VAL A 1 175 ? 0.468 -0.149 -4.724 1.00 98.00 175 VAL A O 1
ATOM 1391 N N . ARG A 1 176 ? 0.982 1.996 -5.161 1.00 97.81 176 ARG A N 1
ATOM 1392 C CA . ARG A 1 176 ? 0.870 1.924 -6.629 1.00 97.81 176 ARG A CA 1
ATOM 1393 C C . ARG A 1 176 ? 2.213 2.106 -7.340 1.00 97.81 176 ARG A C 1
ATOM 1395 O O . ARG A 1 176 ? 2.328 1.668 -8.481 1.00 97.81 176 ARG A O 1
ATOM 1402 N N . GLY A 1 177 ? 3.181 2.748 -6.686 1.00 96.31 177 GLY A N 1
ATOM 1403 C CA . GLY A 1 177 ? 4.546 2.966 -7.179 1.00 96.31 177 GLY A CA 1
ATOM 1404 C C . GLY A 1 177 ? 5.575 2.025 -6.560 1.00 96.31 177 GLY A C 1
ATOM 1405 O O . GLY A 1 177 ? 5.268 0.872 -6.253 1.00 96.31 177 GLY A O 1
ATOM 1406 N N . VAL A 1 178 ? 6.794 2.533 -6.362 1.00 97.19 178 VAL A N 1
ATOM 1407 C CA . VAL A 1 178 ? 7.934 1.762 -5.843 1.00 97.19 178 VAL A CA 1
ATOM 1408 C C . VAL A 1 178 ? 8.274 2.202 -4.422 1.00 97.19 178 VAL A C 1
ATOM 1410 O O . VAL A 1 178 ? 8.434 3.392 -4.149 1.00 97.19 178 VAL A O 1
ATOM 1413 N N . VAL A 1 179 ? 8.419 1.240 -3.513 1.00 97.50 179 VAL A N 1
ATOM 1414 C CA . VAL A 1 179 ? 8.862 1.472 -2.135 1.00 97.50 179 VAL A CA 1
ATOM 1415 C C . VAL A 1 179 ? 10.137 0.686 -1.874 1.00 97.50 179 VAL A C 1
ATOM 1417 O O . VAL A 1 179 ? 10.122 -0.540 -1.826 1.00 97.50 179 VAL A O 1
ATOM 1420 N N . GLU A 1 180 ? 11.234 1.402 -1.663 1.00 97.12 180 GLU A N 1
ATOM 1421 C CA . GLU A 1 180 ? 12.530 0.849 -1.284 1.00 97.12 180 GLU A CA 1
ATOM 1422 C C . GLU A 1 180 ? 12.687 0.872 0.243 1.00 97.12 180 GLU A C 1
ATOM 1424 O O . GLU A 1 180 ? 13.289 1.786 0.826 1.00 97.12 180 GLU A O 1
ATOM 1429 N N . GLY A 1 181 ? 12.099 -0.123 0.903 1.00 97.00 181 GLY A N 1
ATOM 1430 C CA . GLY A 1 181 ? 12.152 -0.300 2.350 1.00 97.00 181 GLY A CA 1
ATOM 1431 C C . GLY A 1 181 ? 10.935 -1.028 2.911 1.00 97.00 181 GLY A C 1
ATOM 1432 O O . GLY A 1 181 ? 10.008 -1.388 2.188 1.00 97.00 181 GLY A O 1
ATOM 1433 N N . ASP A 1 182 ? 10.944 -1.224 4.227 1.00 97.12 182 ASP A N 1
ATOM 1434 C CA . ASP A 1 182 ? 9.870 -1.942 4.918 1.00 97.12 182 ASP A CA 1
ATOM 1435 C C . ASP A 1 182 ? 8.585 -1.111 4.988 1.00 97.12 182 ASP A C 1
ATOM 1437 O O . ASP A 1 182 ? 8.623 0.100 5.224 1.00 97.12 182 ASP A O 1
ATOM 1441 N N . VAL A 1 183 ? 7.437 -1.768 4.856 1.00 96.88 183 VAL A N 1
ATOM 1442 C CA . VAL A 1 183 ? 6.115 -1.151 4.979 1.00 96.88 183 VAL A CA 1
ATOM 1443 C C . VAL A 1 183 ? 5.415 -1.713 6.206 1.00 96.88 183 VAL A C 1
ATOM 1445 O O . VAL A 1 183 ? 5.110 -2.899 6.280 1.00 96.88 183 VAL A O 1
ATOM 1448 N N . ILE A 1 184 ? 5.147 -0.844 7.175 1.00 95.50 184 ILE A N 1
ATOM 1449 C CA . ILE A 1 184 ? 4.447 -1.179 8.411 1.00 95.50 184 ILE A CA 1
ATOM 1450 C C . ILE A 1 184 ? 3.178 -0.332 8.482 1.00 95.50 184 ILE A C 1
ATOM 1452 O O . ILE A 1 184 ? 3.255 0.895 8.596 1.00 95.50 184 ILE A O 1
ATOM 1456 N N . SER A 1 185 ? 2.021 -0.989 8.444 1.00 95.00 185 SER A N 1
ATOM 1457 C CA . SER A 1 185 ? 0.725 -0.370 8.725 1.00 95.00 185 SER A CA 1
ATOM 1458 C C . SER A 1 185 ? 0.116 -0.961 9.993 1.00 95.00 185 SER A C 1
ATOM 1460 O O . SER A 1 185 ? 0.268 -2.149 10.271 1.00 95.00 185 SER A O 1
ATOM 1462 N N . TYR A 1 186 ? -0.582 -0.122 10.756 1.00 92.62 186 TYR A N 1
ATOM 1463 C CA . TYR A 1 186 ? -1.431 -0.557 11.868 1.00 92.62 186 TYR A CA 1
ATOM 1464 C C . TYR A 1 186 ? -2.891 -0.803 11.443 1.00 92.62 186 TYR A C 1
ATOM 1466 O O . TYR A 1 186 ? -3.756 -0.977 12.295 1.00 92.62 186 TYR A O 1
ATOM 1474 N N . ASP A 1 187 ? -3.170 -0.802 10.144 1.00 93.75 187 ASP A N 1
ATOM 1475 C CA . ASP A 1 187 ? -4.505 -0.992 9.582 1.00 93.75 187 ASP A CA 1
ATOM 1476 C C . ASP A 1 187 ? -4.409 -1.974 8.398 1.00 93.75 187 ASP A C 1
ATOM 1478 O O . ASP A 1 187 ? -4.004 -3.121 8.585 1.00 93.75 187 ASP A O 1
ATOM 1482 N N . GLN A 1 188 ? -4.680 -1.534 7.171 1.00 96.31 188 GLN A N 1
ATOM 1483 C CA . GLN A 1 188 ? -4.577 -2.354 5.963 1.00 96.31 188 GLN A CA 1
ATOM 1484 C C . GLN A 1 188 ? -3.425 -1.886 5.056 1.00 96.31 188 GLN A C 1
ATOM 1486 O O . GLN A 1 188 ? -3.141 -0.689 4.944 1.00 96.31 188 GLN A O 1
ATOM 1491 N N . VAL A 1 189 ? -2.761 -2.823 4.371 1.00 97.88 189 VAL A N 1
ATOM 1492 C CA . VAL A 1 189 ? -1.835 -2.530 3.263 1.00 97.88 189 VAL A CA 1
ATOM 1493 C C . VAL A 1 189 ? -2.416 -3.066 1.962 1.00 97.88 189 VAL A C 1
ATOM 1495 O O . VAL A 1 189 ? -2.547 -4.275 1.793 1.00 97.88 189 VAL A O 1
ATOM 1498 N N . THR A 1 190 ? -2.687 -2.174 1.015 1.00 98.06 190 THR A N 1
ATOM 1499 C CA . THR A 1 190 ? -3.193 -2.506 -0.319 1.00 98.06 190 THR A CA 1
ATOM 1500 C C . THR A 1 190 ? -2.108 -2.272 -1.364 1.00 98.06 190 THR A C 1
ATOM 1502 O O . THR A 1 190 ? -1.645 -1.149 -1.562 1.00 98.06 190 THR A O 1
ATOM 1505 N N . ILE A 1 191 ? -1.700 -3.319 -2.073 1.00 98.19 191 ILE A N 1
ATOM 1506 C CA . ILE A 1 191 ? -0.664 -3.260 -3.109 1.00 98.19 191 ILE A CA 1
ATOM 1507 C C . ILE A 1 191 ? -1.348 -3.378 -4.460 1.00 98.19 191 ILE A C 1
ATOM 1509 O O . ILE A 1 191 ? -1.934 -4.410 -4.775 1.00 98.19 191 ILE A O 1
ATOM 1513 N N . SER A 1 192 ? -1.277 -2.317 -5.256 1.00 98.00 192 SER A N 1
ATOM 1514 C CA . SER A 1 192 ? -1.891 -2.263 -6.579 1.00 98.00 192 SER A CA 1
ATOM 1515 C C . SER A 1 192 ? -1.133 -3.118 -7.599 1.00 98.00 192 SER A C 1
ATOM 1517 O O . SER A 1 192 ? -0.033 -3.601 -7.337 1.00 98.00 192 SER A O 1
ATOM 1519 N N . SER A 1 193 ? -1.698 -3.273 -8.794 1.00 96.31 193 SER A N 1
ATOM 1520 C CA . SER A 1 193 ? -1.127 -4.083 -9.877 1.00 96.31 193 SER A CA 1
ATOM 1521 C C . SER A 1 193 ? 0.244 -3.608 -10.365 1.00 96.31 193 SER A C 1
ATOM 1523 O O . SER A 1 193 ? 1.014 -4.404 -10.894 1.00 96.31 193 SER A O 1
ATOM 1525 N N . THR A 1 194 ? 0.561 -2.327 -10.179 1.00 96.75 194 THR A N 1
ATOM 1526 C CA . THR A 1 194 ? 1.862 -1.726 -10.512 1.00 96.75 194 THR A CA 1
ATOM 1527 C C . THR A 1 194 ? 2.778 -1.556 -9.301 1.00 96.75 194 THR A C 1
ATOM 1529 O O . THR A 1 194 ? 3.913 -1.119 -9.462 1.00 96.75 194 THR A O 1
ATOM 1532 N N . GLY A 1 195 ? 2.291 -1.864 -8.096 1.00 97.88 195 GLY A N 1
ATOM 1533 C CA . GLY A 1 195 ? 3.023 -1.635 -6.857 1.00 97.88 195 GLY A CA 1
ATOM 1534 C C . GLY A 1 195 ? 4.201 -2.594 -6.696 1.00 97.88 195 GLY A C 1
ATOM 1535 O O . GLY A 1 195 ? 4.044 -3.808 -6.853 1.00 97.88 195 GLY A O 1
ATOM 1536 N N . LEU A 1 196 ? 5.364 -2.054 -6.332 1.00 98.12 196 LEU A N 1
ATOM 1537 C CA . LEU A 1 196 ? 6.565 -2.816 -5.997 1.00 98.12 196 LEU A CA 1
ATOM 1538 C C . LEU A 1 196 ? 7.059 -2.422 -4.605 1.00 98.12 196 LEU A C 1
ATOM 1540 O O . LEU A 1 196 ? 7.310 -1.247 -4.344 1.00 98.12 196 LEU A O 1
ATOM 1544 N N . ILE A 1 197 ? 7.231 -3.407 -3.727 1.00 98.19 197 ILE A N 1
ATOM 1545 C CA . ILE A 1 197 ? 7.822 -3.214 -2.400 1.00 98.19 197 ILE A CA 1
ATOM 1546 C C . ILE A 1 197 ? 9.112 -4.029 -2.296 1.00 98.19 197 ILE A C 1
ATOM 1548 O O . ILE A 1 197 ? 9.093 -5.261 -2.344 1.00 98.19 197 ILE A O 1
ATOM 1552 N N . GLU A 1 198 ? 10.230 -3.331 -2.115 1.00 97.94 198 GLU A N 1
ATOM 1553 C CA . GLU A 1 198 ? 11.562 -3.891 -1.886 1.00 97.94 198 GLU A CA 1
ATOM 1554 C C . GLU A 1 198 ? 11.898 -3.915 -0.386 1.00 97.94 198 GLU A C 1
ATOM 1556 O O . GLU A 1 198 ? 12.838 -3.277 0.087 1.00 97.94 198 GLU A O 1
ATOM 1561 N N . GLY A 1 199 ? 11.087 -4.631 0.385 1.00 97.75 199 GLY A N 1
ATOM 1562 C CA . GLY A 1 199 ? 11.239 -4.745 1.831 1.00 97.75 199 GLY A CA 1
ATOM 1563 C C . GLY A 1 199 ? 10.161 -5.625 2.442 1.00 97.75 199 GLY A C 1
ATOM 1564 O O . GLY A 1 199 ? 9.317 -6.177 1.727 1.00 97.75 199 GLY A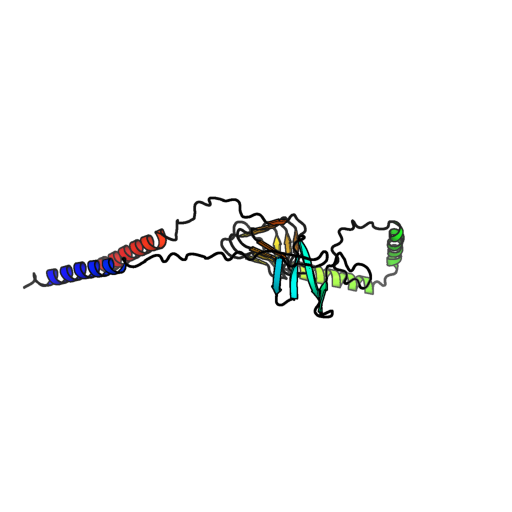 O 1
ATOM 1565 N N . ASP A 1 200 ? 10.202 -5.760 3.763 1.00 97.62 200 ASP A N 1
ATOM 1566 C CA . ASP A 1 200 ? 9.216 -6.547 4.498 1.00 97.62 200 ASP A CA 1
ATOM 1567 C C . ASP A 1 200 ? 7.903 -5.772 4.640 1.00 97.62 200 ASP A C 1
ATOM 1569 O O . ASP A 1 200 ? 7.898 -4.553 4.824 1.00 97.62 200 ASP A O 1
ATOM 1573 N N . VAL A 1 201 ? 6.774 -6.479 4.606 1.00 97.38 201 VAL A N 1
ATOM 1574 C CA . VAL A 1 201 ? 5.440 -5.886 4.771 1.00 97.38 201 VAL A CA 1
ATOM 1575 C C . VAL A 1 201 ? 4.781 -6.443 6.023 1.00 97.38 201 VAL A C 1
ATOM 1577 O O . VAL A 1 201 ? 4.683 -7.659 6.190 1.00 97.38 201 VAL A O 1
ATOM 1580 N N . ARG A 1 202 ? 4.314 -5.555 6.905 1.00 96.00 202 ARG A N 1
ATOM 1581 C CA . ARG A 1 202 ? 3.637 -5.904 8.161 1.00 96.00 202 ARG A CA 1
ATOM 1582 C C . ARG A 1 202 ? 2.337 -5.125 8.300 1.00 96.00 202 ARG A C 1
ATOM 1584 O O . ARG A 1 202 ? 2.376 -3.894 8.323 1.00 96.00 202 ARG A O 1
ATOM 1591 N N . ALA A 1 203 ? 1.219 -5.833 8.418 1.00 96.25 203 ALA A N 1
ATOM 1592 C CA . ALA A 1 203 ? -0.088 -5.251 8.712 1.00 96.25 203 ALA A CA 1
ATOM 1593 C C . ALA A 1 203 ? -1.070 -6.322 9.218 1.00 96.25 203 ALA A C 1
ATOM 1595 O O . ALA A 1 203 ? -0.861 -7.500 8.922 1.00 96.25 203 ALA A O 1
ATOM 1596 N N . PRO A 1 204 ? -2.137 -5.927 9.936 1.00 94.44 204 PRO A N 1
ATOM 1597 C CA . PRO A 1 204 ? -3.297 -6.781 10.190 1.00 94.44 204 PRO A CA 1
ATOM 1598 C C . PRO A 1 204 ? -3.843 -7.449 8.928 1.00 94.44 204 PRO A C 1
ATOM 1600 O O . PRO A 1 204 ? -4.096 -8.648 8.923 1.00 94.44 204 PRO A O 1
ATOM 1603 N N . GLU A 1 205 ? -3.989 -6.668 7.858 1.00 95.44 205 GLU A N 1
ATOM 1604 C CA . GLU A 1 205 ? -4.562 -7.122 6.599 1.00 95.44 205 GLU A CA 1
ATOM 1605 C C . GLU A 1 205 ? -3.691 -6.654 5.431 1.00 95.44 205 GLU A C 1
ATOM 1607 O O . GLU A 1 205 ? -3.344 -5.474 5.321 1.00 95.44 205 GLU A O 1
ATOM 1612 N N . ILE A 1 206 ? -3.312 -7.586 4.552 1.00 97.06 206 ILE A N 1
ATOM 1613 C CA . ILE A 1 206 ? -2.491 -7.295 3.374 1.00 97.06 206 ILE A CA 1
ATOM 1614 C C . ILE A 1 206 ? -3.241 -7.744 2.117 1.00 97.06 206 ILE A C 1
ATOM 1616 O O . ILE A 1 206 ? -3.343 -8.934 1.814 1.00 97.06 206 ILE A O 1
ATOM 1620 N N . VAL A 1 207 ? -3.717 -6.780 1.335 1.00 97.00 207 VAL A N 1
ATOM 1621 C CA . VAL A 1 207 ? -4.427 -7.013 0.075 1.00 97.00 207 VAL A CA 1
ATOM 1622 C C . VAL A 1 207 ? -3.460 -6.804 -1.085 1.00 97.00 207 VAL A C 1
ATOM 1624 O O . VAL A 1 207 ? -3.040 -5.684 -1.371 1.00 97.00 207 VAL A O 1
ATOM 1627 N N . LYS A 1 208 ? -3.087 -7.880 -1.784 1.00 97.50 208 LYS A N 1
ATOM 1628 C CA . LYS A 1 208 ? -2.205 -7.807 -2.960 1.00 97.50 208 LYS A CA 1
ATOM 1629 C C . LYS A 1 208 ? -3.010 -7.994 -4.243 1.00 97.50 208 LYS A C 1
ATOM 1631 O O . LYS A 1 208 ? -3.487 -9.091 -4.513 1.00 97.50 208 LYS A O 1
ATOM 1636 N N . MET A 1 209 ? -3.109 -6.947 -5.059 1.00 93.44 209 MET A N 1
ATOM 1637 C CA . MET A 1 209 ? -3.738 -7.015 -6.378 1.00 93.44 209 MET A CA 1
ATOM 1638 C C . MET A 1 209 ? -2.843 -7.744 -7.390 1.00 93.44 209 MET A C 1
ATOM 1640 O O . MET A 1 209 ? -1.622 -7.862 -7.224 1.00 93.44 209 MET A O 1
ATOM 1644 N N . ARG A 1 210 ? -3.444 -8.216 -8.486 1.00 89.56 210 ARG A N 1
ATOM 1645 C CA . ARG A 1 210 ? -2.738 -8.931 -9.556 1.00 89.56 210 ARG A CA 1
ATOM 1646 C C . ARG A 1 210 ? -1.668 -8.042 -10.198 1.00 89.56 210 ARG A C 1
ATOM 1648 O O . ARG A 1 210 ? -1.988 -7.003 -10.757 1.00 89.56 210 ARG A O 1
ATOM 1655 N N . GLY A 1 211 ? -0.409 -8.478 -10.154 1.00 93.75 211 GLY A N 1
ATOM 1656 C CA . GLY A 1 211 ? 0.756 -7.730 -10.659 1.00 93.75 211 GLY A CA 1
ATOM 1657 C C . GLY A 1 211 ? 1.566 -7.028 -9.564 1.00 93.75 211 GLY A C 1
ATOM 1658 O O . GLY A 1 211 ? 2.770 -6.833 -9.729 1.00 93.75 211 GLY A O 1
ATOM 1659 N N . GLY A 1 212 ? 0.946 -6.762 -8.410 1.00 96.31 212 GLY A N 1
ATOM 1660 C CA . GLY A 1 212 ? 1.643 -6.247 -7.240 1.00 96.31 212 GLY A CA 1
ATOM 1661 C C . GLY A 1 212 ? 2.728 -7.216 -6.775 1.00 96.31 212 GLY A C 1
ATOM 1662 O O . GLY A 1 212 ? 2.496 -8.426 -6.657 1.00 96.31 212 GLY A O 1
ATOM 1663 N N . THR A 1 213 ? 3.922 -6.688 -6.517 1.00 97.31 213 THR A N 1
ATOM 1664 C CA . THR A 1 213 ? 5.110 -7.482 -6.186 1.00 97.31 213 THR A CA 1
ATOM 1665 C C . THR A 1 213 ? 5.683 -7.064 -4.835 1.00 97.31 213 THR A C 1
ATOM 1667 O O . THR A 1 213 ? 5.910 -5.885 -4.578 1.00 97.31 213 THR A O 1
ATOM 1670 N N . ILE A 1 214 ? 5.940 -8.052 -3.977 1.00 97.94 214 ILE A N 1
ATOM 1671 C CA . ILE A 1 214 ? 6.619 -7.889 -2.687 1.00 97.94 214 ILE A CA 1
ATOM 1672 C C . ILE A 1 214 ? 7.877 -8.747 -2.748 1.00 97.94 214 ILE A C 1
ATOM 1674 O O . ILE A 1 214 ? 7.778 -9.947 -3.009 1.00 97.94 214 ILE A O 1
ATOM 1678 N N . LEU A 1 215 ? 9.046 -8.142 -2.549 1.00 97.38 215 LEU A N 1
ATOM 1679 C CA . LEU A 1 215 ? 10.322 -8.860 -2.572 1.00 97.38 215 LEU A CA 1
ATOM 1680 C C . LEU A 1 215 ? 10.772 -9.339 -1.183 1.00 97.38 215 LEU A C 1
ATOM 1682 O O . LEU A 1 215 ? 11.588 -10.258 -1.111 1.00 97.38 215 LEU A O 1
ATOM 1686 N N . GLY A 1 216 ? 10.258 -8.738 -0.105 1.00 96.94 216 GLY A N 1
ATOM 1687 C CA . GLY A 1 216 ? 10.526 -9.154 1.274 1.00 96.94 216 GLY A CA 1
ATOM 1688 C C . GLY A 1 216 ? 9.498 -10.135 1.837 1.00 96.94 216 GLY A C 1
ATOM 1689 O O . GLY A 1 216 ? 8.719 -10.755 1.108 1.00 96.94 216 GLY A O 1
ATOM 1690 N N . GLU A 1 217 ? 9.514 -10.296 3.158 1.00 95.88 217 GLU A N 1
ATOM 1691 C CA . GLU A 1 217 ? 8.608 -11.194 3.874 1.00 95.88 217 GLU A CA 1
ATOM 1692 C C . GLU A 1 217 ? 7.261 -10.521 4.185 1.00 95.88 217 GLU A C 1
ATOM 1694 O O . GLU A 1 217 ? 7.180 -9.320 4.451 1.00 95.88 217 GLU A O 1
ATOM 1699 N N . ARG A 1 218 ? 6.182 -11.312 4.152 1.00 96.88 218 ARG A N 1
ATOM 1700 C CA . ARG A 1 218 ? 4.814 -10.874 4.454 1.00 96.88 218 ARG A CA 1
ATOM 1701 C C . ARG A 1 218 ? 4.435 -11.335 5.857 1.00 96.88 218 ARG A C 1
ATOM 1703 O O . ARG A 1 218 ? 4.430 -12.534 6.127 1.00 96.88 218 ARG A O 1
ATOM 1710 N N . TYR A 1 219 ? 4.080 -10.388 6.717 1.00 94.88 219 TYR A N 1
ATOM 1711 C CA . TYR A 1 219 ? 3.623 -10.642 8.078 1.00 94.88 219 TYR A CA 1
ATOM 1712 C C . TYR A 1 219 ? 2.199 -10.117 8.251 1.00 94.88 219 TYR A C 1
ATOM 1714 O O . TYR A 1 219 ? 1.993 -8.960 8.621 1.00 94.88 219 TYR A O 1
ATOM 1722 N N . GLU A 1 220 ? 1.227 -10.989 7.997 1.00 94.75 220 GLU A N 1
ATOM 1723 C CA . GLU A 1 220 ? -0.143 -10.806 8.478 1.00 94.75 220 GLU A CA 1
ATOM 1724 C C . GLU A 1 220 ? -0.172 -11.234 9.927 1.00 94.75 220 GLU A C 1
ATOM 1726 O O . GLU A 1 220 ? -0.196 -12.414 10.270 1.00 94.75 220 GLU A O 1
ATOM 1731 N N . THR A 1 221 ? -0.016 -10.258 10.796 1.00 84.69 221 THR A N 1
ATOM 1732 C CA . THR A 1 221 ? -0.086 -10.477 12.226 1.00 84.69 221 THR A CA 1
ATOM 1733 C C . THR A 1 221 ? -1.176 -9.555 12.706 1.00 84.69 221 THR A C 1
ATOM 1735 O O . THR A 1 221 ? -1.080 -8.343 12.503 1.00 84.69 221 THR A O 1
ATOM 1738 N N . GLU A 1 222 ? -2.203 -10.134 13.332 1.00 75.12 222 GLU A N 1
ATOM 1739 C CA . GLU A 1 222 ? -3.052 -9.395 14.260 1.00 75.12 222 GLU A CA 1
ATOM 1740 C C . GLU A 1 222 ? -2.091 -8.605 15.127 1.00 75.12 222 GLU A C 1
ATOM 1742 O O . GLU A 1 222 ? -1.208 -9.210 15.746 1.00 75.12 222 GLU A O 1
ATOM 1747 N N . LEU A 1 223 ? -2.149 -7.271 15.026 1.00 67.31 223 LEU A N 1
ATOM 1748 C CA . LEU A 1 223 ? -1.214 -6.400 15.723 1.00 67.31 223 LEU A CA 1
ATOM 1749 C C . LEU A 1 223 ? -1.014 -6.979 17.116 1.00 67.31 223 LEU A C 1
ATOM 1751 O O . LEU A 1 223 ? -2.024 -7.285 17.757 1.00 67.31 223 LEU A O 1
ATOM 1755 N N . PRO A 1 224 ? 0.239 -7.174 17.586 1.00 59.84 224 PRO A N 1
ATOM 1756 C CA . PRO A 1 224 ? 0.414 -7.514 18.987 1.00 59.84 224 PRO A CA 1
ATOM 1757 C C . PRO A 1 224 ? -0.449 -6.525 19.754 1.00 59.84 224 PRO A C 1
ATOM 1759 O O . PRO A 1 224 ? -0.509 -5.370 19.319 1.00 59.84 224 PRO A O 1
ATOM 1762 N N . ASP A 1 225 ? -1.140 -6.976 20.803 1.00 59.81 225 ASP A N 1
ATOM 1763 C CA . ASP A 1 225 ? -1.856 -6.106 21.731 1.00 59.81 225 ASP A CA 1
ATOM 1764 C C . ASP A 1 225 ? -0.829 -5.131 22.318 1.00 59.81 225 ASP A C 1
ATOM 1766 O O . ASP A 1 225 ? -0.312 -5.267 23.428 1.00 59.81 225 ASP A O 1
ATOM 1770 N N . ILE A 1 226 ? -0.427 -4.155 21.515 1.00 55.53 226 ILE A N 1
ATOM 1771 C CA . ILE A 1 226 ? 0.268 -2.984 21.926 1.00 55.53 226 ILE A CA 1
ATOM 1772 C C . ILE A 1 226 ? -0.899 -2.322 22.617 1.00 55.53 226 ILE A C 1
ATOM 1774 O O . ILE A 1 226 ? -1.765 -1.719 21.981 1.00 55.53 226 ILE A O 1
ATOM 1778 N N . ASP A 1 227 ? -0.923 -2.488 23.937 1.00 52.09 227 ASP A N 1
ATOM 1779 C CA . ASP A 1 227 ? -1.387 -1.482 24.873 1.00 52.09 227 ASP A CA 1
ATOM 1780 C C . ASP A 1 227 ? -0.648 -0.184 24.503 1.00 52.09 227 ASP A C 1
ATOM 1782 O O . ASP A 1 227 ? 0.220 0.306 25.226 1.00 52.09 227 ASP A O 1
ATOM 1786 N N . ILE A 1 228 ? -0.930 0.369 23.315 1.00 58.19 228 ILE A N 1
ATOM 1787 C CA . ILE A 1 228 ? -0.690 1.750 22.979 1.00 58.19 228 ILE A CA 1
ATOM 1788 C C . ILE A 1 228 ? -1.555 2.374 24.048 1.00 58.19 228 ILE A C 1
ATOM 1790 O O . ILE A 1 228 ? -2.772 2.169 23.982 1.00 58.19 228 ILE A O 1
ATOM 1794 N N . PRO A 1 229 ? -0.971 3.010 25.084 1.00 50.81 229 PRO A N 1
ATOM 1795 C CA . PRO A 1 229 ? -1.763 3.667 26.098 1.00 50.81 229 PRO A CA 1
ATOM 1796 C C . PRO A 1 229 ? -2.639 4.590 25.291 1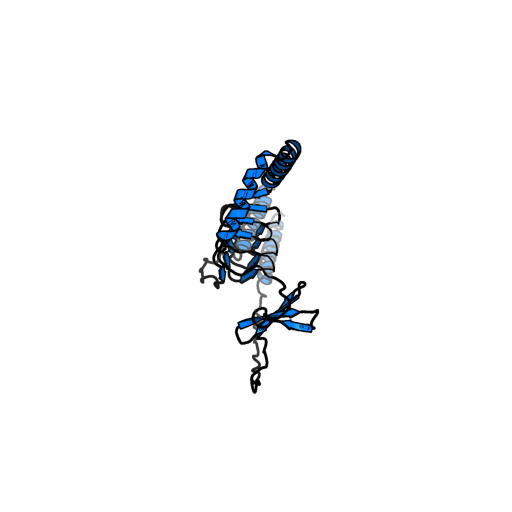.00 50.81 229 PRO A C 1
ATOM 1798 O O . PRO A 1 229 ? -2.128 5.506 24.636 1.00 50.81 229 PRO A O 1
ATOM 1801 N N . SER A 1 230 ? -3.911 4.203 25.193 1.00 52.34 230 SER A N 1
ATOM 1802 C CA . SER A 1 230 ? -4.801 4.749 24.196 1.00 52.34 230 SER A CA 1
ATOM 1803 C C . SER A 1 230 ? -4.655 6.241 24.356 1.00 52.34 230 SER A C 1
ATOM 1805 O O . SER A 1 230 ? -4.662 6.768 25.477 1.00 52.34 230 SER A O 1
ATOM 1807 N N . ILE A 1 231 ? -4.386 6.935 23.257 1.00 51.47 231 ILE A N 1
ATOM 1808 C CA . ILE A 1 231 ? -4.246 8.384 23.271 1.00 51.47 231 ILE A CA 1
ATOM 1809 C C . ILE A 1 231 ? -5.671 8.962 23.447 1.00 51.47 231 ILE A C 1
ATOM 1811 O O . ILE A 1 231 ? -6.112 9.855 22.742 1.00 51.47 231 ILE A O 1
ATOM 1815 N N . VAL A 1 232 ? -6.390 8.491 24.475 1.00 50.66 232 VAL A N 1
ATOM 1816 C CA . VAL A 1 232 ? -7.505 9.090 25.219 1.00 50.66 232 VAL A CA 1
ATOM 1817 C C . VAL A 1 232 ? -7.141 10.502 25.692 1.00 50.66 232 VAL A C 1
ATOM 1819 O O . VAL A 1 232 ? -7.995 11.261 26.146 1.00 50.66 232 VAL A O 1
ATOM 1822 N N . LEU A 1 233 ? -5.882 10.901 25.519 1.00 51.19 233 LEU A N 1
ATOM 1823 C CA . LEU A 1 233 ? -5.378 12.252 25.680 1.00 51.19 233 LEU A CA 1
ATOM 1824 C C . LEU A 1 233 ? -6.101 13.319 24.853 1.00 51.19 233 LEU A C 1
ATOM 1826 O O . LEU A 1 233 ? -5.892 14.482 25.187 1.00 51.19 233 LEU A O 1
ATOM 1830 N N . PHE A 1 234 ? -6.958 12.990 23.872 1.00 51.53 234 PHE A N 1
ATOM 1831 C CA . PHE A 1 234 ? -7.750 14.015 23.174 1.00 51.53 234 PHE A CA 1
ATOM 1832 C C . PHE A 1 234 ? -9.257 13.795 23.094 1.00 51.53 234 PHE A C 1
ATOM 1834 O O . PHE A 1 234 ? -9.970 14.789 23.021 1.00 51.53 234 PHE A O 1
ATOM 1841 N N . GLU A 1 235 ? -9.795 12.580 23.183 1.00 52.72 235 GLU A N 1
ATOM 1842 C CA . GLU A 1 235 ? -11.246 12.424 22.991 1.00 52.72 235 GLU A CA 1
ATOM 1843 C C . GLU A 1 235 ? -12.065 12.869 24.219 1.00 52.72 235 GLU A C 1
ATOM 1845 O O . GLU A 1 235 ? -13.095 13.525 24.082 1.00 52.72 235 GLU A O 1
ATOM 1850 N N . LYS A 1 236 ? -11.557 12.639 25.442 1.00 53.41 236 LYS A N 1
ATOM 1851 C CA . LYS A 1 236 ? -12.215 13.102 26.686 1.00 53.41 236 LYS A CA 1
ATOM 1852 C C . LYS A 1 236 ? -11.705 14.452 27.199 1.00 53.41 236 LYS A C 1
ATOM 1854 O O . LYS A 1 236 ? -12.405 15.140 27.944 1.00 53.41 236 LYS A O 1
ATOM 1859 N N . THR A 1 237 ? -10.506 14.869 26.800 1.00 56.16 237 THR A N 1
ATOM 1860 C CA . THR A 1 237 ? -9.948 16.181 27.170 1.00 56.16 237 THR A CA 1
ATOM 1861 C C . THR A 1 237 ? -10.341 17.278 26.184 1.00 56.16 237 THR A C 1
ATOM 1863 O O . THR A 1 237 ? -10.422 18.421 26.617 1.00 56.16 237 THR A O 1
ATOM 1866 N N . SER A 1 238 ? -10.654 16.963 24.917 1.00 62.31 238 SER A N 1
ATOM 1867 C CA . SER A 1 238 ? -11.122 17.924 23.901 1.00 62.31 238 SER A CA 1
ATOM 1868 C C . SER A 1 238 ? -12.298 18.748 24.412 1.00 62.31 238 SER A C 1
ATOM 1870 O O . SER A 1 238 ? -12.260 19.977 24.378 1.00 62.31 238 SER A O 1
ATOM 1872 N N . PHE A 1 239 ? -13.300 18.084 24.990 1.00 77.69 239 PHE A N 1
ATOM 1873 C CA . PHE A 1 239 ? -14.487 18.764 25.489 1.00 77.69 239 PHE A CA 1
ATOM 1874 C C . PHE A 1 239 ? -14.162 19.674 26.681 1.00 77.69 239 PHE A C 1
ATOM 1876 O O . PHE A 1 239 ? -14.527 20.847 26.694 1.00 77.69 239 PHE A O 1
ATOM 1883 N N . THR A 1 240 ? -13.406 19.172 27.661 1.00 80.31 240 THR A N 1
ATOM 1884 C CA . THR A 1 240 ? -13.007 19.956 28.841 1.00 80.31 240 THR A CA 1
ATOM 1885 C C . THR A 1 240 ? -12.101 21.134 28.464 1.00 80.31 240 THR A C 1
ATOM 1887 O O . THR A 1 240 ? -12.309 22.248 28.937 1.00 80.31 240 THR A O 1
ATOM 1890 N N . ALA A 1 241 ? -11.126 20.922 27.578 1.00 81.75 241 ALA A N 1
ATOM 1891 C CA . ALA A 1 241 ? -10.218 21.957 27.092 1.00 81.75 241 ALA A CA 1
ATOM 1892 C C . ALA A 1 241 ? -10.962 23.025 26.280 1.00 81.75 241 ALA A C 1
ATOM 1894 O O . ALA A 1 241 ? -10.722 24.216 26.474 1.00 81.75 241 ALA A O 1
ATOM 1895 N N . PHE A 1 242 ? -11.914 22.614 25.437 1.00 86.31 242 PHE A N 1
ATOM 1896 C CA . PHE A 1 242 ? -12.802 23.521 24.718 1.00 86.31 242 PHE A CA 1
ATOM 1897 C C . PHE A 1 242 ? -13.582 24.420 25.685 1.00 86.31 242 PHE A C 1
ATOM 1899 O O . PHE A 1 242 ? -13.576 25.639 25.520 1.00 86.31 242 PHE A O 1
ATOM 1906 N N . TRP A 1 243 ? -14.175 23.857 26.745 1.00 89.00 243 TRP A N 1
ATOM 1907 C CA . TRP A 1 243 ? -14.892 24.644 27.754 1.00 89.00 243 TRP A CA 1
ATOM 1908 C C . TRP A 1 243 ? -13.989 25.594 28.532 1.00 89.00 243 TRP A C 1
ATOM 1910 O O . TRP A 1 243 ? -14.368 26.743 28.756 1.00 89.00 243 TRP A O 1
ATOM 1920 N N . VAL A 1 244 ? -12.788 25.159 28.916 1.00 87.88 244 VAL A N 1
ATOM 1921 C CA . VAL A 1 244 ? -11.819 26.028 29.599 1.00 87.88 244 VAL A CA 1
ATOM 1922 C C . VAL A 1 244 ? -11.438 27.215 28.709 1.00 87.88 244 VAL A C 1
ATOM 1924 O O . VAL A 1 244 ? -11.473 28.356 29.170 1.00 87.88 244 VAL A O 1
ATOM 1927 N N . ILE A 1 245 ? -11.150 26.980 27.424 1.00 90.44 245 ILE A N 1
ATOM 1928 C CA . ILE A 1 245 ? -10.839 28.042 26.453 1.00 90.44 245 ILE A CA 1
ATOM 1929 C C . ILE A 1 245 ? -12.034 28.983 26.270 1.00 90.44 245 ILE A C 1
ATOM 1931 O O . ILE A 1 245 ? -11.860 30.202 26.279 1.00 90.44 245 ILE A O 1
ATOM 1935 N N . LEU A 1 246 ? -13.248 28.438 26.161 1.00 92.75 246 LEU A N 1
ATOM 1936 C CA . LEU A 1 246 ? -14.474 29.220 26.019 1.00 92.75 246 LEU A CA 1
ATOM 1937 C C . LEU A 1 246 ? -14.697 30.141 27.234 1.00 92.75 246 LEU A C 1
ATOM 1939 O O . LEU A 1 246 ? -14.967 31.330 27.068 1.00 92.75 246 LEU A O 1
ATOM 1943 N N . ILE A 1 247 ? -14.531 29.622 28.456 1.00 94.31 247 ILE A N 1
ATOM 1944 C CA . ILE A 1 247 ? -14.679 30.391 29.704 1.00 94.31 247 ILE A CA 1
ATOM 1945 C C . ILE A 1 247 ? -13.639 31.515 29.784 1.00 94.31 247 ILE A C 1
ATOM 1947 O O . ILE A 1 247 ? -13.984 32.649 30.133 1.00 94.31 247 ILE A O 1
ATOM 1951 N N . ILE A 1 248 ? -12.378 31.233 29.438 1.00 93.69 248 ILE A N 1
ATOM 1952 C CA . ILE A 1 248 ? -11.310 32.243 29.405 1.00 93.69 248 ILE A CA 1
ATOM 1953 C C . ILE A 1 248 ? -11.637 33.332 28.376 1.00 93.69 248 ILE A C 1
ATOM 1955 O O . ILE A 1 248 ? -11.531 34.517 28.691 1.00 93.69 248 ILE A O 1
ATOM 1959 N N . PHE A 1 249 ? -12.089 32.953 27.178 1.00 93.38 249 PHE A N 1
ATOM 1960 C CA . PHE A 1 249 ? -12.466 33.889 26.118 1.00 93.38 249 PHE A CA 1
ATOM 1961 C C . PHE A 1 249 ? -13.594 34.834 26.552 1.00 93.38 249 PHE A C 1
ATOM 1963 O O . PHE A 1 249 ? -13.458 36.051 26.427 1.00 93.38 249 PHE A O 1
ATOM 1970 N N . PHE A 1 250 ? -14.678 34.302 27.129 1.00 93.12 250 PHE A N 1
ATOM 1971 C CA . PHE A 1 250 ? -15.780 35.130 27.629 1.00 93.12 250 PHE A CA 1
ATOM 1972 C C . PHE A 1 250 ? -15.354 36.034 28.786 1.00 93.12 250 PHE A C 1
ATOM 1974 O O . PHE A 1 250 ? -15.779 37.188 28.844 1.00 93.12 250 PHE A O 1
ATOM 1981 N N . SER A 1 251 ? -14.487 35.543 29.675 1.00 92.12 251 SER A N 1
ATOM 1982 C CA . SER A 1 251 ? -13.941 36.350 30.769 1.00 92.12 251 SER A CA 1
ATOM 1983 C C . SER A 1 251 ? -13.142 37.535 30.221 1.00 92.12 251 SER A C 1
ATOM 1985 O O . SER A 1 251 ? -13.400 38.675 30.597 1.00 92.12 251 SER A O 1
ATOM 1987 N N . LEU A 1 252 ? -12.229 37.299 29.276 1.00 92.44 252 LEU A N 1
ATOM 1988 C CA . LEU A 1 252 ? -11.436 38.363 28.652 1.00 92.44 252 LEU A CA 1
ATOM 1989 C C . LEU A 1 252 ? -12.301 39.374 27.893 1.00 92.44 252 LEU A C 1
ATOM 1991 O O . LEU A 1 252 ? -12.055 40.572 27.995 1.00 92.44 252 LEU A O 1
ATOM 1995 N N . LEU A 1 253 ? -13.333 38.915 27.180 1.00 91.25 253 LEU A N 1
ATOM 1996 C CA . LEU A 1 253 ? -14.256 39.794 26.463 1.00 91.25 253 LEU A CA 1
ATOM 1997 C C . LEU A 1 253 ? -15.024 40.705 27.429 1.00 91.25 253 LEU A C 1
ATOM 1999 O O . LEU A 1 253 ? -15.177 41.893 27.164 1.00 91.25 253 LEU A O 1
ATOM 2003 N N . PHE A 1 254 ? -15.469 40.171 28.567 1.00 89.94 254 PHE A N 1
ATOM 2004 C CA . PHE A 1 254 ? -16.237 40.937 29.546 1.00 89.94 254 PHE A CA 1
ATOM 2005 C C . PHE A 1 254 ? -15.369 41.920 30.343 1.00 89.94 254 PHE A C 1
ATOM 2007 O O . PHE A 1 254 ? -15.789 43.048 30.590 1.00 89.94 254 PHE A O 1
ATOM 2014 N N . PHE A 1 255 ? -14.154 41.515 30.725 1.00 89.44 255 PHE A N 1
ATOM 2015 C CA . PHE A 1 255 ? -13.226 42.367 31.474 1.00 89.44 255 PHE A CA 1
ATOM 2016 C C . PHE A 1 255 ? -12.472 43.375 30.597 1.00 89.44 255 PHE A C 1
ATOM 2018 O O . PHE A 1 255 ? -12.062 44.408 31.108 1.00 89.44 255 PHE A O 1
ATOM 2025 N N . GLY A 1 256 ? -12.286 43.102 29.303 1.00 81.56 256 GLY A N 1
ATOM 2026 C CA . GLY A 1 256 ? -11.594 44.003 28.375 1.00 81.56 256 GLY A CA 1
ATOM 2027 C C . GLY A 1 256 ? -12.474 45.085 27.739 1.00 81.56 256 GLY A C 1
ATOM 2028 O O . GLY A 1 256 ? -11.943 45.979 27.087 1.00 81.56 256 GLY A O 1
ATOM 2029 N N . LEU A 1 257 ? -13.801 45.000 27.885 1.00 68.88 257 LEU A N 1
ATOM 2030 C CA . LEU A 1 257 ? -14.767 45.928 27.274 1.00 68.88 257 LEU A CA 1
ATOM 2031 C C . LEU A 1 257 ? -15.304 46.992 28.256 1.00 68.88 257 LEU A C 1
ATOM 2033 O O . LEU A 1 257 ? -16.077 47.861 27.851 1.00 68.88 257 LEU A O 1
ATOM 2037 N N . ILE A 1 258 ? -14.899 46.922 29.529 1.00 53.94 258 ILE A N 1
ATOM 2038 C CA . ILE A 1 258 ? -15.153 47.920 30.586 1.00 53.94 258 ILE A CA 1
ATOM 2039 C C . ILE A 1 258 ? -13.942 48.844 30.691 1.00 53.94 258 ILE A C 1
ATOM 2041 O O . ILE A 1 258 ? -14.163 50.071 30.806 1.00 53.94 258 ILE A O 1
#

Nearest PDB structures (foldseek):
  6rib-assembly1_A  TM=5.442E-01  e=4.198E-01  Thermus thermophilus HB8
  4uzr-assembly1_B  TM=5.408E-01  e=2.754E+00  Pyrococcus horikoshii
  6ria-assembly1_P  TM=4.023E-01  e=1.639E-01  Thermus thermophilus
  5j19-assembly1_A  TM=3.419E-01  e=2.920E+00  Homo sapiens
  5dmv-assembly1_C  TM=3.499E-01  e=8.923E+00  Mus musculus

Radius of gyration: 32.66 Å; Cα contacts (8 Å, |Δi|>4): 317; chains: 1; bounding box: 65×92×82 Å

Sequence (258 aa):
MMSYRNNISFILTVGFLFLIGALFFSVSAQDETDTETSIDSALFSEGETTFVELHLSPEGIYGVDSGGTEWEYDFSRERFVNEEIDNDHYSTTTVFRRDGIRIN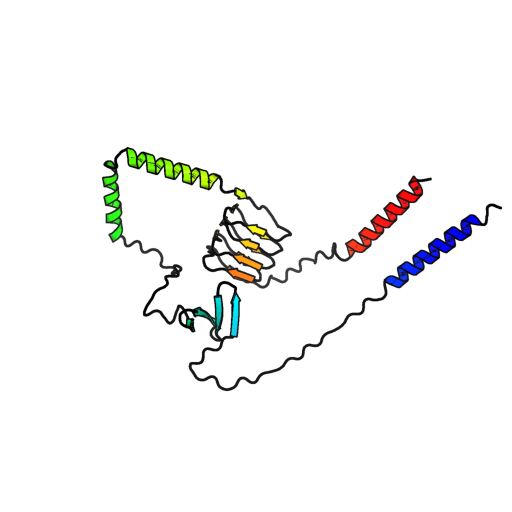IDDLDKFEKLADLENLDALEAEEIVRMAEEAARLAEQAMVKRYKGLQLRSVTVEVDEVVHGSIIAIGEVTVRGVVEGDVISYDQVTISSTGLIEGDVRAPEIVKMRGGTILGERYETELPDIDIPSIVLFEKTSFTAFWVILIIFFSLLFFGLI

pLDDT: mean 76.25, std 19.48, range [31.27, 98.19]

Foldseek 3Di:
DPPPPVVVVVVVVVVVVVVVVVVPPDDDDDDDDDDDDDDDDDDDDVPDFAFPDWDDDPVAIWTATPVRFIWTQDPVVRDTDGPVPPPPDDDPDPPDDPPPPPVVVVCVVVVVVCVVVVPDDPVVVVVVVVVVVVVVVLLVVQDEDEDDDEAADEAEAAQSYEYEEEYHYAEEYEFNHEYQEEYHYAAEYEFELNGEYNYEYDYCYYHYYNNGYYPYHYHNDPPPPPVPVPCPVPPVVVVVVVVVVVVVVVVCVVVVVD

Solvent-accessible surface area (backbone atoms only — not comparable to full-atom values): 15489 Å² total; per-residue (Å²): 142,75,77,68,69,64,59,57,56,54,53,52,55,55,54,52,56,55,58,58,62,66,72,72,77,80,83,81,90,83,88,85,82,85,82,89,80,89,80,87,89,79,85,84,60,96,84,69,88,49,69,74,42,78,47,82,54,100,90,47,42,40,33,29,29,78,84,71,48,66,31,40,51,38,79,91,75,74,41,76,45,38,85,84,78,62,73,83,75,80,83,79,79,75,90,76,72,90,65,75,81,72,70,58,72,82,59,53,66,62,59,61,61,56,69,61,57,83,71,58,56,72,70,59,57,53,52,53,51,51,53,51,52,51,52,51,51,54,60,68,64,38,55,73,45,71,58,79,63,80,36,88,45,65,46,76,42,47,68,65,28,39,33,51,44,46,47,37,24,53,26,42,33,39,34,28,10,40,33,49,27,34,38,38,26,71,33,36,35,38,29,32,45,68,9,37,32,57,26,38,38,36,17,49,38,74,48,72,36,80,68,33,43,69,74,42,56,81,41,73,39,73,67,71,90,68,78,59,75,68,75,58,78,44,76,71,42,46,61,56,52,51,51,54,52,50,54,52,50,53,48,50,55,61,67,72,74,112